Protein AF-A0A838PJP4-F1 (afdb_monomer_lite)

Secondary structure (DSSP, 8-state):
-GGGG-HHHHHHHHHHTT--S-----TT-HHHHHTT--SSSEEEEE-TTS-EEEEEESS--HHHHHHHHHHHHHTT-TT--PPPPPPPSSGGGSTT---PPPPPPEETTTTGGGEEEES-EEE-SSSEEESSTT-EEEE---SS-EEEEEEETTEEEEEEEESSEEE-SSTT-EEEEEEEPPPPPP--------

pLDDT: mean 93.16, std 11.24, range [36.84, 98.75]

Foldseek 3Di:
DVVLQDPVLVVVVCVVVVPPDDDDRDSVCPVVVVVVPDAPPKDWDAAPVRDTQDIDHDDAPQQVVVVSVVVSVCVVPVPDDDDDDDDDPALCNDPPDDFDDKDAWFWPPVRLVQWDWDADWPGDPTWTWAQFFFIKIAHDIDAQWKWWQKDFPVDRGDTDTDPRMDGHRGTGIITGIMDHHHHRGPPPDDPPDD

Structure (mmCIF, N/CA/C/O backbone):
data_AF-A0A838PJP4-F1
#
_entry.id   AF-A0A838PJP4-F1
#
loop_
_atom_site.group_PDB
_atom_site.id
_atom_site.type_symbol
_atom_site.label_atom_id
_atom_site.label_alt_id
_atom_site.label_comp_id
_atom_site.label_asym_id
_atom_site.label_entity_id
_atom_site.label_seq_id
_atom_site.pdbx_PDB_ins_code
_atom_site.Cartn_x
_atom_site.Cartn_y
_atom_site.Cartn_z
_atom_site.occupancy
_atom_site.B_iso_or_equiv
_atom_site.auth_seq_id
_atom_site.auth_comp_id
_atom_site.auth_asym_id
_atom_site.auth_atom_id
_atom_site.pdbx_PDB_model_num
ATOM 1 N N . TYR A 1 1 ? -2.396 -0.437 -9.397 1.00 91.88 1 TYR A N 1
ATOM 2 C CA . TYR A 1 1 ? -1.880 -1.200 -10.541 1.00 91.88 1 TYR A CA 1
ATOM 3 C C . TYR A 1 1 ? -3.015 -1.902 -11.273 1.00 91.88 1 TYR A C 1
ATOM 5 O O . TYR A 1 1 ? -4.012 -2.244 -10.638 1.00 91.88 1 TYR A O 1
ATOM 13 N N . SER A 1 2 ? -2.877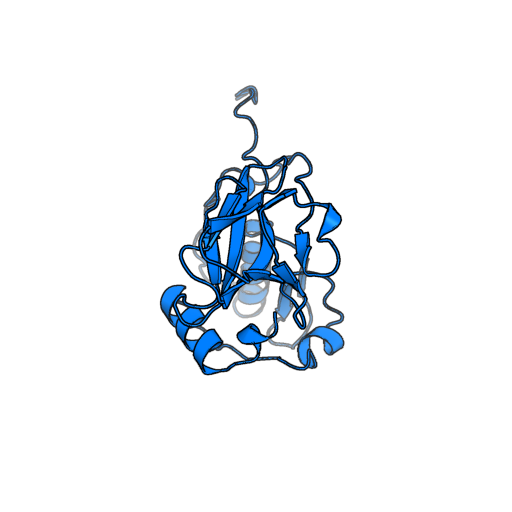 -2.102 -12.580 1.00 92.50 2 SER A N 1
ATOM 14 C CA . SER A 1 2 ? -3.837 -2.689 -13.516 1.00 92.50 2 SER A CA 1
ATOM 15 C C . SER A 1 2 ? -4.181 -4.130 -13.137 1.00 92.50 2 SER A C 1
ATOM 17 O O . SER A 1 2 ? -5.362 -4.453 -13.014 1.00 92.50 2 SER A O 1
ATOM 19 N N . PHE A 1 3 ? -3.177 -4.945 -12.795 1.00 93.94 3 PHE A N 1
ATOM 20 C CA . PHE A 1 3 ? -3.368 -6.321 -12.311 1.00 93.94 3 PHE A CA 1
ATOM 21 C C . PHE A 1 3 ? -4.219 -6.403 -11.031 1.00 93.94 3 PHE A C 1
ATOM 23 O O . PHE A 1 3 ? -4.911 -7.388 -10.798 1.00 93.94 3 PHE A O 1
ATOM 30 N N . GLY A 1 4 ? -4.227 -5.350 -10.203 1.00 93.31 4 GLY A N 1
ATOM 31 C CA . GLY A 1 4 ? -5.026 -5.294 -8.973 1.00 93.31 4 GLY A CA 1
ATOM 32 C C . GLY A 1 4 ? -6.532 -5.176 -9.223 1.00 93.31 4 GLY A C 1
ATOM 33 O O . GLY A 1 4 ? -7.319 -5.274 -8.286 1.00 93.31 4 GLY A O 1
ATOM 34 N N . ARG A 1 5 ? -6.949 -4.961 -10.478 1.00 95.06 5 ARG A N 1
ATOM 35 C CA . ARG A 1 5 ? -8.359 -4.957 -10.890 1.00 95.06 5 ARG A CA 1
ATOM 36 C C . ARG A 1 5 ? -8.902 -6.370 -11.114 1.00 95.06 5 ARG A C 1
ATOM 38 O O . ARG A 1 5 ? -10.116 -6.529 -11.229 1.00 95.06 5 ARG A O 1
ATOM 45 N N . GLU A 1 6 ? -8.032 -7.373 -11.215 1.00 94.94 6 GLU A N 1
ATOM 46 C CA . GLU A 1 6 ? -8.411 -8.750 -11.520 1.00 94.94 6 GLU A CA 1
ATOM 47 C C . GLU A 1 6 ? -8.903 -9.480 -10.258 1.00 94.94 6 GLU A C 1
ATOM 49 O O . GLU A 1 6 ? -8.149 -9.609 -9.288 1.00 94.94 6 GLU A O 1
ATOM 54 N N . PRO A 1 7 ? -10.143 -10.011 -10.247 1.00 95.88 7 PRO A N 1
ATOM 55 C CA . PRO A 1 7 ? -10.691 -10.679 -9.066 1.00 95.88 7 PRO A CA 1
ATOM 56 C C . PRO A 1 7 ? -9.865 -11.870 -8.580 1.00 95.88 7 PRO A C 1
ATOM 58 O O . PRO A 1 7 ? -9.758 -12.090 -7.378 1.00 95.88 7 PRO A O 1
ATOM 61 N N . GLU A 1 8 ? -9.270 -12.629 -9.499 1.00 95.12 8 GLU A N 1
ATOM 62 C CA . GLU A 1 8 ? -8.471 -13.807 -9.153 1.00 95.12 8 GLU A CA 1
ATOM 63 C C . GLU A 1 8 ? -7.144 -13.427 -8.485 1.00 95.12 8 GLU A C 1
ATOM 65 O O . GLU A 1 8 ? -6.750 -14.072 -7.515 1.00 95.12 8 GLU A O 1
ATOM 70 N N . VAL A 1 9 ? -6.491 -12.354 -8.950 1.00 94.25 9 VAL A N 1
ATOM 71 C CA . VAL A 1 9 ? -5.273 -11.811 -8.323 1.00 94.25 9 VAL A CA 1
ATOM 72 C C . VAL A 1 9 ? -5.587 -11.329 -6.906 1.00 94.25 9 VAL A C 1
ATOM 74 O O . VAL A 1 9 ? -4.882 -11.675 -5.958 1.00 94.25 9 VAL A O 1
ATOM 77 N N . ALA A 1 10 ? -6.691 -10.592 -6.736 1.00 94.81 10 ALA A N 1
ATOM 78 C CA . ALA A 1 10 ? -7.129 -10.119 -5.425 1.00 94.81 10 ALA A CA 1
ATOM 79 C C . ALA A 1 10 ? -7.471 -11.276 -4.469 1.00 94.81 10 ALA A C 1
ATOM 81 O O . ALA A 1 10 ? -7.085 -11.240 -3.301 1.00 94.81 10 ALA A O 1
ATOM 82 N N . ALA A 1 11 ? -8.145 -12.321 -4.959 1.00 95.62 11 ALA A N 1
ATOM 83 C CA . ALA A 1 11 ? -8.494 -13.494 -4.162 1.00 95.62 11 ALA A CA 1
ATOM 84 C C . ALA A 1 11 ? -7.253 -14.267 -3.686 1.00 95.62 11 ALA A C 1
ATOM 86 O O . ALA A 1 11 ? -7.153 -14.581 -2.502 1.00 95.62 11 ALA A O 1
ATOM 87 N N . ARG A 1 12 ? -6.275 -14.511 -4.572 1.00 95.00 12 ARG A N 1
ATOM 88 C CA . ARG A 1 12 ? -5.006 -15.164 -4.199 1.00 95.00 12 ARG A CA 1
ATOM 89 C C . ARG A 1 12 ? -4.211 -14.343 -3.186 1.00 95.00 12 ARG A C 1
ATOM 91 O O . ARG A 1 12 ? -3.607 -14.906 -2.276 1.00 95.00 12 ARG A O 1
ATOM 98 N N . ALA A 1 13 ? -4.205 -13.017 -3.327 1.00 93.38 13 ALA A N 1
ATOM 99 C CA . ALA A 1 13 ? -3.556 -12.135 -2.363 1.00 93.38 13 ALA A CA 1
ATOM 100 C C . ALA A 1 13 ? -4.242 -12.186 -0.989 1.00 93.38 13 ALA A C 1
ATOM 102 O O . ALA A 1 13 ? -3.545 -12.277 0.017 1.00 93.38 13 ALA A O 1
ATOM 103 N N . ALA A 1 14 ? -5.579 -12.175 -0.944 1.00 95.69 14 ALA A N 1
ATOM 104 C CA . ALA A 1 14 ? -6.334 -12.299 0.303 1.00 95.69 14 ALA A CA 1
ATOM 105 C C . ALA A 1 14 ? -6.065 -13.638 1.010 1.00 95.69 14 ALA A C 1
ATOM 107 O O . ALA A 1 14 ? -5.829 -13.644 2.214 1.00 95.69 14 ALA A O 1
ATOM 108 N N . GLU A 1 15 ? -6.018 -14.744 0.261 1.00 95.56 15 GLU A N 1
ATOM 109 C CA . GLU A 1 15 ? -5.666 -16.067 0.795 1.00 95.56 15 GLU A CA 1
ATOM 110 C C . GLU A 1 15 ? -4.235 -16.093 1.349 1.00 95.56 15 GLU A C 1
ATOM 112 O O . GLU A 1 15 ? -4.014 -16.510 2.482 1.00 95.56 15 GLU A O 1
ATOM 117 N N . ARG A 1 16 ? -3.256 -15.584 0.590 1.00 94.50 16 ARG A N 1
ATOM 118 C CA . ARG A 1 16 ? -1.846 -15.529 1.013 1.00 94.50 16 ARG A CA 1
ATOM 119 C C . ARG A 1 16 ? -1.618 -14.660 2.255 1.00 94.50 16 ARG A C 1
ATOM 121 O O . ARG A 1 16 ? -0.669 -14.910 2.990 1.00 94.50 16 ARG A O 1
ATOM 128 N N . LEU A 1 17 ? -2.431 -13.622 2.441 1.00 94.25 17 LEU A N 1
ATOM 129 C CA . LEU A 1 17 ? -2.374 -12.710 3.587 1.00 94.25 17 LEU A CA 1
ATOM 130 C C . LEU A 1 17 ? -3.270 -13.155 4.754 1.00 94.25 17 LEU A C 1
ATOM 132 O O . LEU A 1 17 ? -3.372 -12.416 5.729 1.00 94.25 17 LEU A O 1
ATOM 136 N N . GLU A 1 18 ? -3.918 -14.321 4.651 1.00 97.19 18 GLU A N 1
ATOM 137 C CA . GLU A 1 18 ? -4.808 -14.875 5.683 1.00 97.19 18 GLU A CA 1
ATOM 138 C C . GLU A 1 18 ? -5.947 -13.906 6.066 1.00 97.19 18 GLU A C 1
ATOM 140 O O . GLU A 1 18 ? -6.316 -13.733 7.229 1.00 97.19 18 GLU A O 1
ATOM 145 N N . ILE A 1 19 ? -6.514 -13.228 5.061 1.00 97.31 19 ILE A N 1
ATOM 146 C CA . ILE A 1 19 ? -7.635 -12.304 5.247 1.00 97.31 19 ILE A CA 1
ATOM 147 C C . ILE A 1 19 ? -8.950 -13.089 5.265 1.00 97.31 19 ILE A C 1
ATOM 149 O O . ILE A 1 19 ? -9.537 -13.383 4.224 1.00 97.31 19 ILE A O 1
ATOM 153 N N . ASP A 1 20 ? -9.438 -13.373 6.473 1.00 96.81 20 ASP A N 1
ATOM 154 C CA . ASP A 1 20 ? -10.674 -14.140 6.693 1.00 96.81 20 ASP A CA 1
ATOM 155 C C . ASP A 1 20 ? -11.953 -13.279 6.756 1.00 96.81 20 ASP A C 1
ATOM 157 O O . ASP A 1 20 ? -13.073 -13.798 6.812 1.00 96.81 20 ASP A O 1
ATOM 161 N N . TYR A 1 21 ? -11.820 -11.951 6.763 1.00 97.00 21 TYR A N 1
ATOM 162 C CA . TYR A 1 21 ? -12.954 -11.022 6.758 1.00 97.00 21 TYR A CA 1
ATOM 163 C C . TYR A 1 21 ? -13.402 -10.657 5.329 1.00 97.00 21 TYR A C 1
ATOM 165 O O . TYR A 1 21 ? -12.628 -10.782 4.380 1.00 97.00 21 TYR A O 1
ATOM 173 N N . PRO A 1 22 ? -14.656 -10.191 5.133 1.00 97.56 22 PRO A N 1
ATOM 174 C CA . PRO A 1 22 ? -15.172 -9.871 3.803 1.00 97.56 22 PRO A CA 1
ATOM 175 C C . PRO A 1 22 ? -14.333 -8.826 3.056 1.00 97.56 22 PRO A C 1
ATOM 177 O O . PRO A 1 22 ? -14.056 -7.748 3.582 1.00 97.56 22 PRO A O 1
ATOM 180 N N . VAL A 1 23 ? -14.020 -9.117 1.791 1.00 97.19 23 VAL A N 1
ATOM 181 C CA . VAL A 1 23 ? -13.288 -8.223 0.884 1.00 97.19 23 VAL A CA 1
ATOM 182 C C . VAL A 1 23 ? -14.205 -7.768 -0.248 1.00 97.19 23 VAL A C 1
ATOM 184 O O . VAL A 1 23 ? -14.863 -8.577 -0.901 1.00 97.19 23 VAL A O 1
ATOM 187 N N . VAL A 1 24 ? -14.230 -6.459 -0.503 1.00 96.62 24 VAL A N 1
ATOM 188 C CA . VAL A 1 24 ? -14.895 -5.859 -1.666 1.00 96.62 24 VAL A CA 1
ATOM 189 C C . VAL A 1 24 ? -13.826 -5.346 -2.623 1.00 96.62 24 VAL A C 1
ATOM 191 O O . VAL A 1 24 ? -12.986 -4.538 -2.237 1.00 96.62 24 VAL A O 1
ATOM 194 N N . LEU A 1 25 ? -13.876 -5.792 -3.878 1.00 97.12 25 LEU A N 1
ATOM 195 C CA . LEU A 1 25 ? -13.018 -5.276 -4.941 1.00 97.12 25 LEU A CA 1
ATOM 196 C C . LEU A 1 25 ? -13.632 -3.992 -5.519 1.00 97.12 25 LEU A C 1
ATOM 198 O O . LEU A 1 25 ? -14.737 -4.029 -6.059 1.00 97.12 25 LEU A O 1
ATOM 202 N N . ASP A 1 26 ? -12.913 -2.870 -5.425 1.00 97.38 26 ASP A N 1
ATOM 203 C CA . ASP A 1 26 ? -13.348 -1.545 -5.905 1.00 97.38 26 ASP A CA 1
ATOM 204 C C . ASP A 1 26 ? -12.466 -1.044 -7.072 1.00 97.38 26 ASP A C 1
ATOM 206 O O . ASP A 1 26 ? -11.764 -0.039 -6.938 1.00 97.38 26 ASP A O 1
ATOM 210 N N . PRO A 1 27 ? -12.455 -1.729 -8.236 1.00 95.94 27 PRO A N 1
ATOM 211 C CA . PRO A 1 27 ? -11.506 -1.442 -9.318 1.00 95.94 27 PRO A CA 1
ATOM 212 C C . PRO A 1 27 ? -11.770 -0.090 -10.001 1.00 95.94 27 PRO A C 1
ATOM 214 O O . PRO A 1 27 ? -10.896 0.451 -10.677 1.00 95.94 27 PRO A O 1
ATOM 217 N N . ASP A 1 28 ? -12.974 0.459 -9.826 1.00 95.81 28 ASP A N 1
ATOM 218 C CA . ASP A 1 28 ? -13.388 1.752 -10.368 1.00 95.81 28 ASP A CA 1
ATOM 219 C C . ASP A 1 28 ? -13.328 2.875 -9.327 1.00 95.81 28 ASP A C 1
ATOM 221 O O . ASP A 1 28 ? -13.760 3.995 -9.623 1.00 95.81 28 ASP A O 1
ATOM 225 N N . PHE A 1 29 ? -12.784 2.613 -8.132 1.00 95.94 29 PHE A N 1
ATOM 226 C CA . PHE A 1 29 ? -12.638 3.571 -7.030 1.00 95.94 29 PHE A CA 1
ATOM 227 C C . PHE A 1 29 ? -13.968 4.239 -6.623 1.00 95.94 29 PHE A C 1
ATOM 229 O O . PHE A 1 29 ? -14.002 5.424 -6.274 1.00 95.94 29 PHE A O 1
ATOM 236 N N . ALA A 1 30 ? -15.094 3.534 -6.738 1.00 97.88 30 ALA A N 1
ATOM 237 C CA . ALA A 1 30 ? -16.412 4.064 -6.411 1.00 97.88 30 ALA A CA 1
ATOM 238 C C . ALA A 1 30 ? -16.551 4.309 -4.903 1.00 97.88 30 ALA A C 1
ATOM 240 O O . ALA A 1 30 ? -16.906 5.420 -4.496 1.00 97.88 30 ALA A O 1
ATOM 241 N N . VAL A 1 31 ? -16.207 3.309 -4.088 1.00 96.38 31 VAL A N 1
ATOM 242 C CA . VAL A 1 31 ? -16.228 3.410 -2.621 1.00 96.38 31 VAL A CA 1
ATOM 243 C C . VAL A 1 31 ? -15.119 4.349 -2.156 1.00 96.38 31 VAL A C 1
ATOM 245 O O . VAL A 1 31 ? -15.377 5.258 -1.366 1.00 96.38 31 VAL A O 1
ATOM 248 N N . TRP A 1 32 ? -13.916 4.212 -2.722 1.00 96.81 32 TRP A N 1
ATOM 249 C CA . TRP A 1 32 ? -12.782 5.096 -2.440 1.00 96.81 32 TRP A CA 1
ATOM 250 C C . TRP A 1 32 ? -13.150 6.581 -2.565 1.00 96.81 32 TRP A C 1
ATOM 252 O O . TRP A 1 32 ? -12.927 7.373 -1.645 1.00 96.81 32 TRP A O 1
ATOM 262 N N . ARG A 1 33 ? -13.752 6.972 -3.701 1.00 97.00 33 ARG A N 1
ATOM 263 C CA . ARG A 1 33 ? -14.172 8.360 -3.945 1.00 97.00 33 ARG A CA 1
ATOM 264 C C . ARG A 1 33 ? -15.334 8.780 -3.056 1.00 97.00 33 ARG A C 1
ATOM 266 O O . ARG A 1 33 ? -15.344 9.921 -2.604 1.00 97.00 33 ARG A O 1
ATOM 273 N N . GLN A 1 34 ? -16.294 7.890 -2.798 1.00 95.50 34 GLN A N 1
ATOM 274 C CA . GLN A 1 34 ? -17.430 8.185 -1.923 1.00 95.50 34 GLN A CA 1
ATOM 275 C C . GLN A 1 34 ? -16.973 8.566 -0.508 1.00 95.50 34 GLN A C 1
ATOM 277 O O . GLN A 1 34 ? -17.546 9.469 0.098 1.00 95.50 34 GLN A O 1
ATOM 282 N N . TYR A 1 35 ? -15.923 7.917 -0.009 1.00 93.56 35 TYR A N 1
ATOM 283 C CA . TYR A 1 35 ? -15.352 8.176 1.313 1.00 93.56 35 TYR A CA 1
ATOM 284 C C . TYR A 1 35 ? -14.298 9.289 1.307 1.00 93.56 35 TYR A C 1
ATOM 286 O O . TYR A 1 35 ? -13.772 9.651 2.360 1.00 93.56 35 TYR A O 1
ATOM 294 N N . GLY A 1 36 ? -13.985 9.842 0.130 1.00 94.56 36 GLY A N 1
ATOM 295 C CA . GLY A 1 36 ? -12.942 10.847 -0.034 1.00 94.56 36 GLY A CA 1
ATOM 296 C C . GLY A 1 36 ? -11.578 10.360 0.451 1.00 94.56 36 GLY A C 1
ATOM 297 O O . GLY A 1 36 ? -10.830 11.168 1.003 1.00 94.56 36 GLY A O 1
ATOM 298 N N . ASN A 1 37 ? -11.280 9.062 0.293 1.00 95.75 37 ASN A N 1
ATOM 299 C CA . ASN A 1 37 ? -10.034 8.485 0.785 1.00 95.75 37 ASN A CA 1
ATOM 300 C C . ASN A 1 37 ? -8.825 9.144 0.105 1.00 95.75 37 ASN A C 1
ATOM 302 O O . ASN A 1 37 ? -8.835 9.414 -1.100 1.00 95.75 37 ASN A O 1
ATOM 306 N N . LYS A 1 38 ? -7.800 9.448 0.903 1.00 91.38 38 LYS A N 1
ATOM 307 C CA . LYS A 1 38 ? -6.643 10.255 0.494 1.00 91.38 38 LYS A CA 1
ATOM 308 C C . LYS A 1 38 ? -5.347 9.466 0.392 1.00 91.38 38 LYS A C 1
ATOM 310 O O . LYS A 1 38 ? -4.381 9.999 -0.140 1.00 91.38 38 LYS A O 1
ATOM 315 N N . GLY A 1 39 ? -5.317 8.234 0.888 1.00 88.56 39 GLY A N 1
ATOM 316 C CA . GLY A 1 39 ? -4.099 7.439 0.917 1.00 88.56 39 GLY A CA 1
ATOM 317 C C . GLY A 1 39 ? -4.363 5.978 1.242 1.00 88.56 39 GLY A C 1
ATOM 318 O O . GLY A 1 39 ? -5.454 5.603 1.678 1.00 88.56 39 GLY A O 1
ATOM 319 N N . TRP A 1 40 ? -3.352 5.159 0.982 1.00 92.81 40 TRP A N 1
ATOM 320 C CA . TRP A 1 40 ? -3.320 3.758 1.369 1.00 92.81 40 TRP A CA 1
ATOM 321 C C . TRP A 1 40 ? -2.278 3.563 2.486 1.00 92.81 40 TRP A C 1
ATOM 323 O O . TRP A 1 40 ? -1.201 4.145 2.378 1.00 92.81 40 TRP A O 1
ATOM 333 N N . PRO A 1 41 ? -2.562 2.750 3.519 1.00 95.00 41 PRO A N 1
ATOM 334 C CA . PRO A 1 41 ? -3.892 2.258 3.871 1.00 95.00 41 PRO A CA 1
ATOM 335 C C . PRO A 1 41 ? -4.785 3.393 4.411 1.00 95.00 41 PRO A C 1
ATOM 337 O O . PRO A 1 41 ? -4.315 4.465 4.789 1.00 95.00 41 PRO A O 1
ATOM 340 N N . GLY A 1 42 ? -6.098 3.161 4.426 1.00 95.88 42 GLY A N 1
ATOM 341 C CA . GLY A 1 42 ? -7.078 4.057 5.040 1.00 95.88 42 GLY A CA 1
ATOM 342 C C . GLY A 1 42 ? -8.047 3.253 5.898 1.00 95.88 42 GLY A C 1
ATOM 343 O O . GLY A 1 42 ? -8.611 2.267 5.425 1.00 95.88 42 GLY A O 1
ATOM 344 N N . ARG A 1 43 ? -8.239 3.655 7.158 1.00 96.31 43 ARG A N 1
ATOM 345 C CA . ARG A 1 43 ? -9.128 2.976 8.112 1.00 96.31 43 ARG A CA 1
ATOM 346 C C . ARG A 1 43 ? -10.250 3.902 8.549 1.00 96.31 43 ARG A C 1
ATOM 348 O O . ARG A 1 43 ? -10.019 5.063 8.871 1.00 96.31 43 ARG A O 1
ATOM 355 N N . TYR A 1 44 ? -11.461 3.356 8.579 1.00 97.19 44 TYR A N 1
ATOM 356 C CA . TYR A 1 44 ? -12.681 4.058 8.958 1.00 97.19 44 TYR A CA 1
ATOM 357 C C . TYR A 1 44 ? -13.496 3.161 9.884 1.00 97.19 44 TYR A C 1
ATOM 359 O O . TYR A 1 44 ? -13.862 2.052 9.497 1.00 97.19 44 TYR A O 1
ATOM 367 N N . LEU A 1 45 ? -13.807 3.644 11.085 1.00 97.88 45 LEU A N 1
ATOM 368 C CA . LEU A 1 45 ? -14.654 2.932 12.039 1.00 97.88 45 LEU A CA 1
ATOM 369 C C . LEU A 1 45 ? -16.036 3.574 12.086 1.00 97.88 45 LEU A C 1
ATOM 371 O O . LEU A 1 45 ? -16.159 4.767 12.377 1.00 97.88 45 LEU A O 1
ATOM 375 N N . PHE A 1 46 ? -17.070 2.770 11.853 1.00 97.00 46 PHE A N 1
ATOM 376 C CA . PHE A 1 46 ? -18.463 3.169 12.021 1.00 97.00 46 PHE A CA 1
ATOM 377 C C . PHE A 1 46 ? -19.077 2.433 13.207 1.00 97.00 46 PHE A C 1
ATOM 379 O O . PHE A 1 46 ? -18.892 1.226 13.342 1.00 97.00 46 PHE A O 1
ATOM 386 N N . ASP A 1 47 ? -19.827 3.147 14.045 1.00 96.31 47 ASP A N 1
ATOM 387 C CA . ASP A 1 47 ? -20.594 2.519 15.124 1.00 96.31 47 ASP A CA 1
ATOM 388 C C . ASP A 1 47 ? -21.846 1.789 14.600 1.00 96.31 47 ASP A C 1
ATOM 390 O O . ASP A 1 47 ? -22.192 1.841 13.415 1.00 96.31 47 ASP A O 1
ATOM 394 N N . ARG A 1 48 ? -22.585 1.130 15.504 1.00 96.06 48 ARG A N 1
ATOM 395 C CA . ARG A 1 48 ? -23.847 0.432 15.188 1.00 96.06 48 ARG A CA 1
ATOM 396 C C . ARG A 1 48 ? -24.901 1.338 14.538 1.00 96.06 48 ARG A C 1
ATOM 398 O O . ARG A 1 48 ? -25.769 0.845 13.820 1.00 96.06 48 ARG A O 1
ATOM 405 N N . GLY A 1 49 ? -24.860 2.641 14.811 1.00 95.62 49 GLY A N 1
ATOM 406 C CA . GLY A 1 49 ? -25.748 3.638 14.218 1.00 95.62 49 GLY A CA 1
ATOM 407 C C . GLY A 1 49 ? -25.292 4.132 12.844 1.00 95.62 49 GLY A C 1
ATOM 408 O O . GLY A 1 49 ? -25.980 4.964 12.253 1.00 95.62 49 GLY A O 1
ATOM 409 N N . GLY A 1 50 ? -24.152 3.652 12.339 1.00 95.25 50 GLY A N 1
ATOM 410 C CA . GLY A 1 50 ? -23.551 4.096 11.086 1.00 95.25 50 GLY A CA 1
ATOM 411 C C . GLY A 1 50 ? -22.859 5.456 11.191 1.00 95.25 50 GLY A C 1
ATOM 412 O O . GLY A 1 50 ? -22.640 6.101 10.165 1.00 95.25 50 GLY A O 1
ATOM 413 N N . ARG A 1 51 ? -22.532 5.935 12.400 1.00 95.56 51 ARG A N 1
ATOM 414 C CA . ARG A 1 51 ? -21.770 7.179 12.571 1.00 95.56 51 ARG A CA 1
ATOM 415 C C . ARG A 1 51 ? -20.282 6.890 12.476 1.00 95.56 51 ARG A C 1
ATOM 417 O O . ARG A 1 51 ? -19.806 5.931 13.070 1.00 95.56 51 ARG A O 1
ATOM 424 N N . LEU A 1 52 ? -19.550 7.750 11.773 1.00 96.44 52 LEU A N 1
ATOM 425 C CA . LEU A 1 52 ? -18.090 7.696 11.739 1.00 96.44 52 LEU A CA 1
ATOM 426 C C . LEU A 1 52 ? -17.532 8.075 13.119 1.00 96.44 52 LEU A C 1
ATOM 428 O O . LEU A 1 52 ? -17.845 9.149 13.633 1.00 96.44 52 LEU A O 1
ATOM 432 N N . ARG A 1 53 ? -16.716 7.194 13.698 1.00 96.69 53 ARG A N 1
ATOM 433 C CA . ARG A 1 53 ? -16.118 7.341 15.035 1.00 96.69 53 ARG A CA 1
ATOM 434 C C . ARG A 1 53 ? -14.622 7.574 15.003 1.00 96.69 53 ARG A C 1
ATOM 436 O O . ARG A 1 53 ? -14.111 8.317 15.828 1.00 96.69 53 ARG A O 1
ATOM 443 N N . TYR A 1 54 ? -13.948 6.976 14.031 1.00 97.38 54 TYR A N 1
ATOM 444 C CA . TYR A 1 54 ? -12.507 7.078 13.873 1.00 97.38 54 TYR A CA 1
ATOM 445 C C . TYR A 1 54 ? -12.147 7.027 12.390 1.00 97.38 54 TYR A C 1
ATOM 447 O O . TYR A 1 54 ? -12.796 6.332 11.601 1.00 97.38 54 TYR A O 1
ATOM 455 N N . ILE A 1 55 ? -11.126 7.794 12.021 1.00 95.94 55 ILE A N 1
ATOM 456 C CA . ILE A 1 55 ? -10.542 7.813 10.687 1.00 95.94 55 ILE A CA 1
ATOM 457 C C . ILE A 1 55 ? -9.032 7.967 10.807 1.00 95.94 55 ILE A C 1
ATOM 459 O O . ILE A 1 55 ? -8.557 8.836 11.534 1.00 95.94 55 ILE A O 1
ATOM 463 N N . HIS A 1 56 ? -8.296 7.165 10.047 1.00 94.88 56 HIS A N 1
ATOM 464 C CA . HIS A 1 56 ? -6.847 7.258 9.961 1.00 94.88 56 HIS A CA 1
ATOM 465 C C . HIS A 1 56 ? -6.369 6.995 8.538 1.00 94.88 56 HIS A C 1
ATOM 467 O O . HIS A 1 56 ? -6.864 6.090 7.861 1.00 94.88 56 HIS A O 1
ATOM 473 N N . TYR A 1 57 ? -5.403 7.799 8.098 1.00 93.75 57 TYR A N 1
ATOM 474 C CA . TYR A 1 57 ? -4.737 7.657 6.810 1.00 93.75 57 TYR A CA 1
ATOM 475 C C . TYR A 1 57 ? -3.274 7.316 7.040 1.00 93.75 57 TYR A C 1
ATOM 477 O O . TYR A 1 57 ? -2.596 8.029 7.776 1.00 93.75 57 TYR A O 1
ATOM 485 N N . GLY A 1 58 ? -2.791 6.307 6.327 1.00 91.56 58 GLY A N 1
ATOM 486 C CA . GLY A 1 58 ? -1.436 5.809 6.471 1.00 91.56 58 GLY A CA 1
ATOM 487 C C . GLY A 1 58 ? -1.351 4.608 7.403 1.00 91.56 58 GLY A C 1
ATOM 488 O O . GLY A 1 58 ? -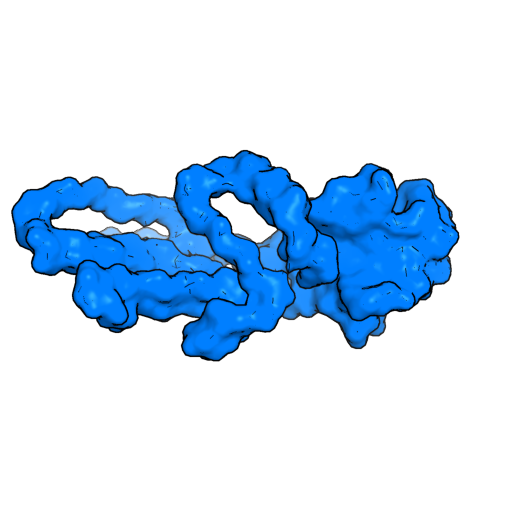2.339 4.107 7.944 1.00 91.56 58 GLY A O 1
ATOM 489 N N . GLU A 1 59 ? -0.137 4.100 7.499 1.00 91.81 59 GLU A N 1
ATOM 490 C CA . GLU A 1 59 ? 0.224 2.970 8.335 1.00 91.81 59 GLU A CA 1
ATOM 491 C C . GLU A 1 59 ? 0.574 3.423 9.765 1.00 91.81 59 GLU A C 1
ATOM 493 O O . GLU A 1 59 ? 1.052 4.539 9.953 1.00 91.81 59 GLU A O 1
ATOM 498 N N . GLY A 1 60 ? 0.346 2.563 10.767 1.00 91.31 60 GLY A N 1
ATOM 499 C CA . GLY A 1 60 ? 0.543 2.875 12.193 1.00 91.31 60 GLY A CA 1
ATOM 500 C C . GLY A 1 60 ? -0.778 3.063 12.943 1.00 91.31 60 GLY A C 1
ATOM 501 O O . GLY A 1 60 ? -1.806 2.604 12.461 1.00 91.31 60 GLY A O 1
ATOM 502 N N . ASP A 1 61 ? -0.763 3.718 14.109 1.00 91.81 61 ASP A N 1
ATOM 503 C CA . ASP A 1 61 ? -1.952 4.116 14.901 1.00 91.81 61 ASP A CA 1
ATOM 504 C C . ASP A 1 61 ? -2.935 2.979 15.255 1.00 91.81 61 ASP A C 1
ATOM 506 O O . ASP A 1 61 ? -4.151 3.160 15.345 1.00 91.81 61 ASP A O 1
ATOM 510 N N . TYR A 1 62 ? -2.409 1.764 15.419 1.00 94.88 62 TYR A N 1
ATOM 511 C CA . TYR A 1 62 ? -3.217 0.572 15.684 1.00 94.88 62 TYR A CA 1
ATOM 512 C C . TYR A 1 62 ? -3.865 0.601 17.068 1.00 94.88 62 TYR A C 1
ATOM 514 O O . TYR A 1 62 ? -5.022 0.211 17.207 1.00 94.88 62 TYR A O 1
ATOM 522 N N . LEU A 1 63 ? -3.145 1.111 18.071 1.00 94.38 63 LEU A N 1
ATOM 523 C CA . LEU A 1 63 ? -3.628 1.185 19.448 1.00 94.38 63 LEU A CA 1
ATOM 524 C C . LEU A 1 63 ? -4.853 2.097 19.577 1.00 94.38 63 LEU A C 1
ATOM 526 O O . LEU A 1 63 ? -5.836 1.719 20.211 1.00 94.38 63 LEU A O 1
ATOM 530 N N . ASP A 1 64 ? -4.832 3.273 18.949 1.00 94.50 64 ASP A N 1
ATOM 531 C CA . ASP A 1 64 ? -5.975 4.188 18.983 1.00 94.50 64 ASP A CA 1
ATOM 532 C C . ASP A 1 64 ? -7.144 3.670 18.139 1.00 94.50 64 ASP A C 1
ATOM 534 O O . ASP A 1 64 ? -8.303 3.840 18.527 1.00 94.50 64 ASP A O 1
ATOM 538 N N . ALA A 1 65 ? -6.870 2.951 17.044 1.00 96.00 65 ALA A N 1
ATOM 539 C CA . ALA A 1 65 ? -7.910 2.229 16.317 1.00 96.00 65 ALA A CA 1
ATOM 540 C C . ALA A 1 65 ? -8.586 1.159 17.201 1.00 96.00 65 ALA A C 1
ATOM 542 O O . ALA A 1 65 ? -9.815 1.070 17.222 1.00 96.00 65 ALA A O 1
ATOM 543 N N . GLU A 1 66 ? -7.813 0.375 17.958 1.00 96.88 66 GLU A N 1
ATOM 544 C CA . GLU A 1 66 ? -8.333 -0.649 18.871 1.00 96.88 66 GLU A CA 1
ATOM 545 C C . GLU A 1 66 ? -9.101 -0.040 20.052 1.00 96.88 66 GLU A C 1
ATOM 547 O O . GLU A 1 66 ? -10.200 -0.499 20.372 1.00 96.88 66 GLU A O 1
ATOM 552 N N . ARG A 1 67 ? -8.598 1.053 20.640 1.00 95.81 67 ARG A N 1
ATOM 553 C CA . ARG A 1 67 ? -9.316 1.831 21.664 1.00 95.81 67 ARG A CA 1
ATOM 554 C C . ARG A 1 67 ? -10.661 2.334 21.135 1.00 95.81 67 ARG A C 1
ATOM 556 O O . ARG A 1 67 ? -11.676 2.140 21.797 1.00 95.81 67 ARG A O 1
ATOM 563 N N . ALA A 1 68 ? -10.701 2.893 19.923 1.00 97.19 68 ALA A N 1
ATOM 564 C CA . ALA A 1 68 ? -11.941 3.368 19.308 1.00 97.19 68 ALA A CA 1
ATOM 565 C C . ALA A 1 68 ? -12.946 2.230 19.041 1.00 97.19 68 ALA A C 1
ATOM 567 O O . ALA A 1 68 ? -14.153 2.415 19.216 1.00 97.19 68 ALA A O 1
ATOM 568 N N . ILE A 1 69 ? -12.467 1.041 18.647 1.00 97.25 69 ILE A N 1
ATOM 569 C CA . ILE A 1 69 ? -13.305 -0.165 18.541 1.00 97.25 69 ILE A CA 1
ATOM 570 C C . ILE A 1 69 ? -13.867 -0.528 19.917 1.00 97.25 69 ILE A C 1
ATOM 572 O O . ILE A 1 69 ? -15.069 -0.758 20.042 1.00 97.25 69 ILE A O 1
ATOM 576 N N . GLY A 1 70 ? -13.020 -0.544 20.947 1.00 97.19 70 GLY A N 1
ATOM 577 C CA . GLY A 1 70 ? -13.430 -0.864 22.307 1.00 97.19 70 GLY A CA 1
ATOM 578 C C . GLY A 1 70 ? -14.480 0.099 22.854 1.00 97.19 70 GLY A C 1
ATOM 579 O O . GLY A 1 70 ? -15.481 -0.349 23.407 1.00 97.19 70 GLY A O 1
ATOM 580 N N . GLU A 1 71 ? -14.312 1.403 22.638 1.00 96.19 71 GLU A N 1
ATOM 581 C CA . GLU A 1 71 ? -15.309 2.422 22.987 1.00 96.19 71 GLU A CA 1
ATOM 582 C C . GLU A 1 71 ? -16.643 2.178 22.271 1.00 96.19 71 GLU A C 1
ATOM 584 O O . GLU A 1 71 ? -17.699 2.174 22.902 1.00 96.19 71 GLU A O 1
ATOM 589 N N . ALA A 1 72 ? -16.607 1.910 20.961 1.00 96.94 72 ALA A N 1
ATOM 590 C CA . ALA A 1 72 ? -17.811 1.632 20.183 1.00 96.94 72 ALA A CA 1
ATOM 591 C C . ALA A 1 72 ? -18.532 0.351 20.640 1.00 96.94 72 ALA A C 1
ATOM 593 O O . ALA A 1 72 ? -19.757 0.275 20.537 1.00 96.94 72 ALA A O 1
ATOM 594 N N . LEU A 1 73 ? -17.798 -0.648 21.137 1.00 97.06 73 LEU A N 1
ATOM 595 C CA . LEU A 1 73 ? -18.367 -1.874 21.699 1.00 97.06 73 LEU A CA 1
ATOM 596 C C . LEU A 1 73 ? -18.967 -1.647 23.095 1.00 97.06 73 LEU A C 1
ATOM 598 O O . LEU A 1 73 ? -20.080 -2.109 23.339 1.00 97.06 73 LEU A O 1
ATOM 602 N N . HIS A 1 74 ? -18.304 -0.883 23.969 1.00 96.94 74 HIS A N 1
ATOM 603 C CA . HIS A 1 74 ? -18.827 -0.556 25.305 1.00 96.94 74 HIS A CA 1
ATOM 604 C C . HIS A 1 74 ? -20.108 0.288 25.259 1.00 96.94 74 HIS A C 1
ATOM 606 O O . HIS A 1 74 ? -20.950 0.203 26.146 1.00 96.94 74 HIS A O 1
ATOM 612 N N . GLU A 1 75 ? -20.309 1.082 24.207 1.00 95.25 75 GLU A N 1
ATOM 613 C CA . GLU A 1 75 ? -21.584 1.779 23.993 1.00 95.25 75 GLU A CA 1
ATOM 614 C C . GLU A 1 75 ? -22.761 0.834 23.708 1.00 95.25 75 GLU A C 1
ATOM 616 O O . GLU A 1 75 ? -23.922 1.232 23.846 1.00 95.25 75 GLU A O 1
ATOM 621 N N . LEU A 1 76 ? -22.484 -0.398 23.272 1.00 95.81 76 LEU A N 1
ATOM 622 C CA . LEU A 1 76 ? -23.499 -1.429 23.050 1.00 95.81 76 LEU A CA 1
ATOM 623 C C . LEU A 1 76 ? -23.754 -2.261 24.303 1.00 95.81 76 LEU A C 1
ATOM 625 O O . LEU A 1 76 ? -24.884 -2.708 24.503 1.00 95.81 76 LEU A O 1
ATOM 629 N N . ASP A 1 77 ? -22.710 -2.473 25.097 1.00 97.31 77 ASP A N 1
ATOM 630 C CA . ASP A 1 77 ? -22.719 -3.260 26.322 1.00 97.31 77 ASP A CA 1
ATOM 631 C C . ASP A 1 77 ? -21.634 -2.730 27.271 1.00 97.31 77 ASP A C 1
ATOM 633 O O . ASP A 1 77 ? -20.444 -2.951 27.051 1.00 97.31 77 ASP A O 1
ATOM 637 N N . GLU A 1 78 ? -22.048 -1.994 28.306 1.00 96.19 78 GLU A N 1
ATOM 638 C CA . GLU A 1 78 ? -21.129 -1.326 29.239 1.00 96.19 78 GLU A CA 1
ATOM 639 C C . GLU A 1 78 ? -20.329 -2.304 30.110 1.00 96.19 78 GLU A C 1
ATOM 641 O O . GLU A 1 78 ? -19.258 -1.947 30.598 1.00 96.19 78 GLU A O 1
ATOM 646 N N . ASP A 1 79 ? -20.833 -3.531 30.268 1.00 97.19 79 ASP A N 1
ATOM 647 C CA . ASP A 1 79 ? -20.237 -4.585 31.089 1.00 97.19 79 ASP A CA 1
ATOM 648 C C . ASP A 1 79 ? -19.387 -5.563 30.251 1.00 97.19 79 ASP A C 1
ATOM 650 O O . ASP A 1 79 ? -18.898 -6.572 30.769 1.00 97.19 79 ASP A O 1
ATOM 654 N N . LEU A 1 80 ? -19.213 -5.300 28.949 1.00 97.25 80 LEU A N 1
ATOM 655 C CA . LEU A 1 80 ? -18.447 -6.159 28.051 1.00 97.25 80 LEU A CA 1
ATOM 656 C C . LEU A 1 80 ? -16.964 -6.193 28.442 1.00 97.25 80 LEU A C 1
ATOM 658 O O . LEU A 1 80 ? -16.225 -5.227 28.268 1.00 97.25 80 LEU A O 1
ATOM 662 N N . GLU A 1 81 ? -16.494 -7.356 28.884 1.00 97.00 81 GLU A N 1
ATOM 663 C CA . GLU A 1 81 ? -15.069 -7.587 29.110 1.00 97.00 81 GLU A CA 1
ATOM 664 C C . GLU A 1 81 ? -14.331 -7.730 27.768 1.00 97.00 81 GLU A C 1
ATOM 666 O O . GLU A 1 81 ? -14.454 -8.740 27.069 1.00 97.00 81 GLU A O 1
ATOM 671 N N . LEU A 1 82 ? -13.550 -6.711 27.404 1.00 95.88 82 LEU A N 1
ATOM 672 C CA . LEU A 1 82 ? -12.659 -6.746 26.244 1.00 95.88 82 LEU A CA 1
ATOM 673 C C . LEU A 1 82 ? -11.257 -7.238 26.633 1.00 95.88 82 LEU A C 1
ATOM 675 O O . LEU A 1 82 ? -10.804 -6.989 27.755 1.00 95.88 82 LEU A O 1
ATOM 679 N N . PRO A 1 83 ? -10.540 -7.915 25.719 1.00 95.31 83 PRO A N 1
ATOM 680 C CA . PRO A 1 83 ? -9.131 -8.214 25.932 1.00 95.31 83 PRO A CA 1
ATOM 681 C C . PRO A 1 83 ? -8.317 -6.921 26.084 1.00 95.31 83 PRO A C 1
ATOM 683 O O . PRO A 1 83 ? -8.724 -5.847 25.639 1.00 95.31 83 PRO A O 1
ATOM 686 N N . HIS A 1 84 ? -7.142 -7.034 26.705 1.00 92.94 84 HIS A N 1
ATOM 687 C CA . HIS A 1 84 ? -6.172 -5.944 26.672 1.00 92.94 84 HIS A CA 1
ATOM 688 C C . HIS A 1 84 ? -5.773 -5.642 25.222 1.00 92.94 84 HIS A C 1
ATOM 690 O O . HIS A 1 84 ? -5.647 -6.596 24.447 1.00 92.94 84 HIS A O 1
ATOM 696 N N . PRO A 1 85 ? -5.548 -4.358 24.881 1.00 93.50 85 PRO A N 1
ATOM 697 C CA . PRO A 1 85 ? -5.077 -3.992 23.558 1.00 93.50 85 PRO A CA 1
ATOM 698 C C . PRO A 1 85 ? -3.806 -4.737 23.170 1.00 93.50 85 PRO A C 1
ATOM 700 O O . PRO A 1 85 ? -2.988 -5.088 24.028 1.00 93.50 85 PRO A O 1
ATOM 703 N N . LEU A 1 86 ? -3.644 -4.963 21.874 1.00 93.56 86 LEU A N 1
ATOM 704 C CA . LEU A 1 86 ? -2.453 -5.586 21.333 1.00 93.56 86 LEU A CA 1
ATOM 705 C C . LEU A 1 86 ? -1.234 -4.697 21.579 1.00 93.56 86 LEU A C 1
ATOM 707 O O . LEU A 1 86 ? -1.249 -3.485 21.353 1.00 93.56 86 LEU A O 1
ATOM 711 N N . GLU A 1 87 ? -0.151 -5.333 22.013 1.00 93.69 87 GLU A N 1
ATOM 712 C CA . GLU A 1 87 ? 1.155 -4.691 22.048 1.00 93.69 87 GLU A CA 1
ATOM 713 C C . GLU A 1 87 ? 1.626 -4.379 20.615 1.00 93.69 87 GLU A C 1
ATOM 715 O O . GLU A 1 87 ? 1.281 -5.117 19.682 1.00 93.69 87 GLU A O 1
ATOM 720 N N . PRO A 1 88 ? 2.439 -3.325 20.421 1.00 92.50 88 PRO A N 1
ATOM 721 C CA . PRO A 1 88 ? 3.019 -3.002 19.123 1.00 92.50 88 PRO A CA 1
ATOM 722 C C . PRO A 1 88 ? 3.709 -4.215 18.484 1.00 92.50 88 PRO A C 1
ATOM 724 O O . PRO A 1 88 ? 4.592 -4.830 19.086 1.00 92.50 88 PRO A O 1
ATOM 727 N N . VAL A 1 89 ? 3.315 -4.552 17.252 1.00 92.06 89 VAL A N 1
ATOM 728 C CA . VAL A 1 89 ? 3.909 -5.675 16.506 1.00 92.06 89 VAL A CA 1
ATOM 729 C C . VAL A 1 89 ? 5.299 -5.300 15.999 1.00 92.06 89 VAL A C 1
ATOM 731 O O . VAL A 1 89 ? 6.209 -6.133 16.012 1.00 92.06 89 VAL A O 1
ATOM 734 N N . ARG A 1 90 ? 5.481 -4.042 15.583 1.00 90.31 90 ARG A N 1
ATOM 735 C CA . ARG A 1 90 ? 6.765 -3.494 15.139 1.00 90.31 90 ARG A CA 1
ATOM 736 C C . ARG A 1 90 ? 7.194 -2.322 16.019 1.00 90.31 90 ARG A C 1
ATOM 738 O O . ARG A 1 90 ? 6.337 -1.650 16.595 1.00 90.31 90 ARG A O 1
ATOM 745 N N . PRO A 1 91 ? 8.504 -2.032 16.115 1.00 90.06 91 PRO A N 1
ATOM 746 C CA . PRO A 1 91 ? 8.997 -0.893 16.887 1.00 90.06 91 PRO A CA 1
ATOM 747 C C . PRO A 1 91 ? 8.352 0.442 16.494 1.00 90.06 91 PRO A C 1
ATOM 749 O O . PRO A 1 91 ? 8.060 1.252 17.365 1.00 90.06 91 PRO A O 1
ATOM 752 N N . GLU A 1 92 ? 8.102 0.664 15.204 1.00 89.12 92 GLU A N 1
ATOM 753 C CA . GLU A 1 92 ? 7.447 1.858 14.663 1.00 89.12 92 GLU A CA 1
ATOM 754 C C . GLU A 1 92 ? 5.954 1.977 15.000 1.00 89.12 92 GLU A C 1
ATOM 756 O O . GLU A 1 92 ? 5.396 3.065 14.887 1.00 89.12 92 GLU A O 1
ATOM 761 N N . ASP A 1 93 ? 5.315 0.895 15.453 1.00 90.81 93 ASP A N 1
ATOM 762 C CA . ASP A 1 93 ? 3.901 0.897 15.840 1.00 90.81 93 ASP A CA 1
ATOM 763 C C . ASP A 1 93 ? 3.692 1.402 17.280 1.00 90.81 93 ASP A C 1
ATOM 765 O O . ASP A 1 93 ? 2.553 1.587 17.713 1.00 90.81 93 ASP A O 1
ATOM 769 N N . ALA A 1 94 ? 4.774 1.603 18.042 1.00 90.19 94 ALA A N 1
ATOM 770 C CA . ALA A 1 94 ? 4.698 2.053 19.424 1.00 90.19 94 ALA A CA 1
ATOM 771 C C . ALA A 1 94 ? 4.282 3.531 19.537 1.00 90.19 94 ALA A C 1
ATOM 773 O O . ALA A 1 94 ? 4.695 4.397 18.762 1.00 90.19 94 ALA A O 1
ATOM 774 N N . GLU A 1 95 ? 3.475 3.827 20.557 1.00 87.81 95 GLU A N 1
ATOM 775 C CA . GLU A 1 95 ? 2.969 5.174 20.819 1.00 87.81 95 GLU A CA 1
ATOM 776 C C . GLU A 1 95 ? 4.123 6.165 21.060 1.00 87.81 95 GLU A C 1
ATOM 778 O O . GLU A 1 95 ? 5.055 5.905 21.822 1.00 87.81 95 GLU A O 1
ATOM 783 N N . GLY A 1 96 ? 4.062 7.323 20.398 1.00 87.00 96 GLY A N 1
ATOM 784 C CA . GLY A 1 96 ? 5.055 8.390 20.545 1.00 87.00 96 GLY A CA 1
ATOM 785 C C . GLY A 1 96 ? 6.360 8.189 19.766 1.00 87.00 96 GLY A C 1
ATOM 786 O O . GLY A 1 96 ? 7.262 9.020 19.895 1.00 87.00 96 GLY A O 1
ATOM 787 N N . VAL A 1 97 ? 6.478 7.137 18.949 1.00 88.69 97 VAL A N 1
ATOM 788 C CA . VAL A 1 97 ? 7.640 6.954 18.072 1.00 88.69 97 VAL A CA 1
ATOM 789 C C . VAL A 1 97 ? 7.685 8.035 16.994 1.00 88.69 97 VAL A C 1
ATOM 791 O O . VAL A 1 97 ? 6.694 8.348 16.337 1.00 88.69 97 VAL A O 1
ATOM 794 N N . LEU A 1 98 ? 8.877 8.601 16.806 1.00 87.38 98 LEU A N 1
ATOM 795 C CA . LEU A 1 98 ? 9.176 9.532 15.726 1.00 87.38 98 LEU A CA 1
ATOM 796 C C . LEU A 1 98 ? 9.917 8.789 14.616 1.00 87.38 98 LEU A C 1
ATOM 798 O O . LEU A 1 98 ? 10.932 8.140 14.873 1.00 87.38 98 LEU A O 1
ATOM 802 N N . LEU A 1 99 ? 9.409 8.911 13.392 1.00 88.44 99 LEU A N 1
ATOM 803 C CA . LEU A 1 99 ? 9.994 8.314 12.197 1.00 88.44 99 LEU A CA 1
ATOM 804 C C . LEU A 1 99 ? 10.647 9.394 11.340 1.00 88.44 99 LEU A C 1
ATOM 806 O O . LEU A 1 99 ? 10.088 10.474 11.137 1.00 88.44 99 LEU A O 1
ATOM 810 N N . GLU A 1 100 ? 11.829 9.080 10.821 1.00 89.50 100 GLU A N 1
ATOM 811 C CA . GLU A 1 100 ? 12.461 9.893 9.788 1.00 89.50 100 GLU A CA 1
ATOM 812 C C . GLU A 1 100 ? 11.713 9.704 8.461 1.00 89.50 100 GLU A C 1
ATOM 814 O O . GLU A 1 100 ? 11.283 8.587 8.155 1.00 89.50 100 GLU A O 1
ATOM 819 N N . PRO A 1 101 ? 11.564 10.762 7.646 1.00 88.88 101 PRO A N 1
ATOM 820 C CA . PRO A 1 101 ? 10.883 10.651 6.368 1.00 88.88 101 PRO A CA 1
ATOM 821 C C . PRO A 1 101 ? 11.646 9.708 5.433 1.00 88.88 101 PRO A C 1
ATOM 823 O O . PRO A 1 101 ? 12.821 9.923 5.119 1.00 88.88 101 PRO A O 1
ATOM 826 N N . GLN A 1 102 ? 10.958 8.677 4.954 1.00 93.19 102 GLN A N 1
ATOM 827 C CA . GLN A 1 102 ? 11.470 7.781 3.930 1.00 93.19 102 GLN A CA 1
ATOM 828 C C . GLN A 1 102 ? 11.376 8.405 2.532 1.00 93.19 102 GLN A C 1
ATOM 830 O O . GLN A 1 102 ? 10.663 9.382 2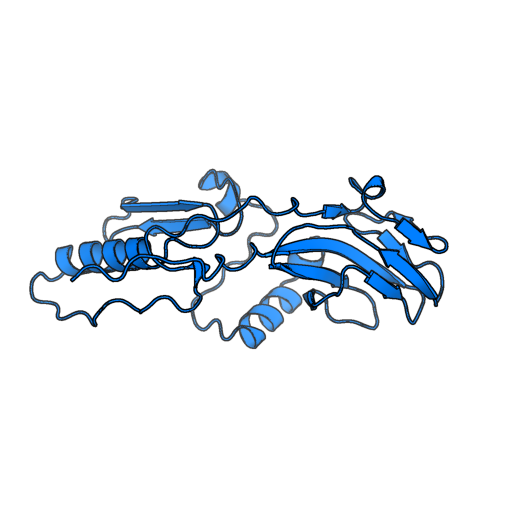.283 1.00 93.19 102 GLN A O 1
ATOM 835 N N . THR A 1 103 ? 12.112 7.819 1.593 1.00 96.12 103 THR A N 1
ATOM 836 C CA . THR A 1 103 ? 11.951 8.096 0.166 1.00 96.12 103 THR A CA 1
ATOM 837 C C . THR A 1 103 ? 10.512 7.800 -0.246 1.00 96.12 103 THR A C 1
ATOM 839 O O . THR A 1 103 ? 9.982 6.749 0.091 1.00 96.12 103 THR A O 1
ATOM 842 N N . ALA A 1 104 ? 9.876 8.722 -0.971 1.00 96.56 104 ALA A N 1
ATOM 843 C CA . ALA A 1 104 ? 8.539 8.490 -1.505 1.00 96.56 104 ALA A CA 1
ATOM 844 C C . ALA A 1 104 ? 8.554 7.321 -2.496 1.00 96.56 104 ALA A C 1
ATOM 846 O O . ALA A 1 104 ? 9.509 7.202 -3.275 1.00 96.56 104 ALA A O 1
ATOM 847 N N . ASP A 1 105 ? 7.487 6.526 -2.505 1.00 97.06 105 ASP A N 1
ATOM 848 C CA . ASP A 1 105 ? 7.281 5.457 -3.481 1.00 97.06 105 ASP A CA 1
ATOM 849 C C . ASP A 1 105 ? 7.493 5.964 -4.916 1.00 97.06 105 ASP A C 1
ATOM 851 O O . ASP A 1 105 ? 7.323 7.149 -5.215 1.00 97.06 105 ASP A O 1
ATOM 855 N N . VAL A 1 106 ? 7.921 5.064 -5.797 1.00 98.25 106 VAL A N 1
ATOM 856 C CA . VAL A 1 106 ? 8.143 5.336 -7.221 1.00 98.25 106 VAL A CA 1
ATOM 857 C C . VAL A 1 106 ? 7.010 4.702 -8.010 1.00 98.25 106 VAL A C 1
ATOM 859 O O . VAL A 1 106 ? 6.847 3.485 -7.954 1.00 98.25 106 VAL A O 1
ATOM 862 N N . ALA A 1 107 ? 6.271 5.495 -8.782 1.00 97.88 107 ALA A N 1
ATOM 863 C CA . ALA A 1 107 ? 5.252 5.015 -9.707 1.00 97.88 107 ALA A CA 1
ATOM 864 C C . ALA A 1 107 ? 5.748 5.069 -11.161 1.00 97.88 107 ALA A C 1
ATOM 866 O O . ALA A 1 107 ? 6.098 6.127 -11.690 1.00 97.88 107 ALA A O 1
ATOM 867 N N . LEU A 1 108 ? 5.755 3.921 -11.838 1.00 98.31 108 LEU A N 1
ATOM 868 C CA . LEU A 1 108 ? 6.177 3.810 -13.234 1.00 98.31 108 LEU A CA 1
ATOM 869 C C . LEU A 1 108 ? 4.970 3.789 -14.183 1.00 98.31 108 LEU A C 1
ATOM 871 O O . LEU A 1 108 ? 3.864 3.447 -13.774 1.00 98.31 108 LEU A O 1
ATOM 875 N N . PRO A 1 109 ? 5.151 4.203 -15.449 1.00 98.19 109 PRO A N 1
ATOM 876 C CA . PRO A 1 109 ? 6.382 4.738 -16.053 1.00 98.19 109 PRO A CA 1
ATOM 877 C C . PRO A 1 109 ? 6.667 6.217 -15.719 1.00 98.19 109 PRO A C 1
ATOM 879 O O . PRO A 1 109 ? 7.700 6.744 -16.130 1.00 98.19 109 PRO A O 1
ATOM 882 N N . ALA A 1 110 ? 5.770 6.892 -14.991 1.00 97.94 110 ALA A N 1
ATOM 883 C CA . ALA A 1 110 ? 5.795 8.344 -14.798 1.00 97.94 110 ALA A CA 1
ATOM 884 C C . ALA A 1 110 ? 7.071 8.878 -14.126 1.00 97.94 110 ALA A C 1
ATOM 886 O O . ALA A 1 110 ? 7.500 9.973 -14.469 1.00 97.94 110 ALA A O 1
ATOM 887 N N . GLU A 1 111 ? 7.663 8.110 -13.210 1.00 98.00 111 GLU A N 1
ATOM 888 C 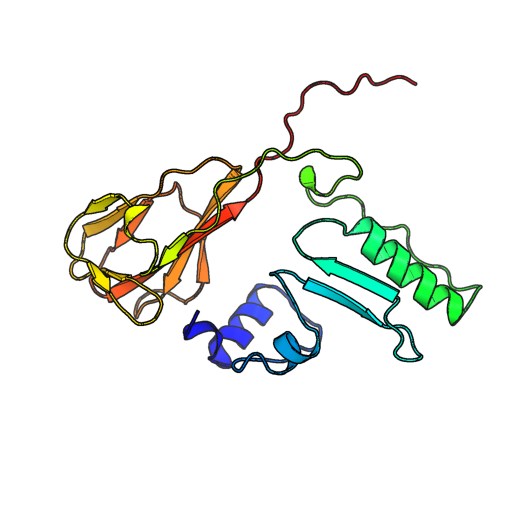CA . GLU A 1 111 ? 8.857 8.497 -12.446 1.00 98.00 111 GLU A CA 1
ATOM 889 C C . GLU A 1 111 ? 10.108 7.694 -12.843 1.00 98.00 111 GLU A C 1
ATOM 891 O O . GLU A 1 111 ? 11.013 7.461 -12.035 1.00 98.00 111 GLU A O 1
ATOM 896 N N . ARG A 1 112 ? 10.172 7.229 -14.097 1.00 96.88 112 ARG A N 1
ATOM 897 C CA . ARG A 1 112 ? 11.290 6.424 -14.625 1.00 96.88 112 ARG A CA 1
ATOM 898 C C . ARG A 1 112 ? 12.662 7.077 -14.450 1.00 96.88 112 ARG A C 1
ATOM 900 O O . ARG A 1 112 ? 13.664 6.379 -14.362 1.00 96.88 112 ARG A O 1
ATOM 907 N N . GLU A 1 113 ? 12.729 8.403 -14.398 1.00 97.31 113 GLU A N 1
ATOM 908 C CA . GLU A 1 113 ? 13.953 9.177 -14.187 1.00 97.31 113 GLU A CA 1
ATOM 909 C C . GLU A 1 113 ? 14.556 9.009 -12.787 1.00 97.31 113 GLU A C 1
ATOM 911 O O . GLU A 1 113 ? 15.717 9.360 -12.577 1.00 97.31 113 GLU A O 1
ATOM 916 N N . ARG A 1 114 ? 13.791 8.461 -11.834 1.00 98.12 114 ARG A N 1
ATOM 917 C CA . ARG A 1 114 ? 14.287 8.096 -10.500 1.00 98.12 114 ARG A CA 1
ATOM 918 C C . ARG A 1 114 ? 15.078 6.785 -10.508 1.00 98.12 114 ARG A C 1
ATOM 920 O O . ARG A 1 114 ? 15.648 6.430 -9.476 1.00 98.12 114 ARG A O 1
ATOM 927 N N . LEU A 1 115 ? 15.112 6.081 -11.643 1.00 98.56 115 LEU A N 1
ATOM 928 C CA . LEU A 1 115 ? 15.783 4.797 -11.806 1.00 98.56 115 LEU A CA 1
ATOM 929 C C . LEU A 1 115 ? 17.025 4.907 -12.692 1.00 98.56 115 LEU A C 1
ATOM 931 O O . LEU A 1 115 ? 17.052 5.613 -13.701 1.00 98.56 115 LEU A O 1
ATOM 935 N N . GLU A 1 116 ? 18.043 4.126 -12.347 1.00 98.56 116 GLU A N 1
ATOM 936 C CA . GLU A 1 116 ? 19.142 3.787 -13.244 1.00 98.56 116 GLU A CA 1
ATOM 937 C C . GLU A 1 116 ? 18.750 2.532 -14.031 1.00 98.56 116 GLU A C 1
ATOM 939 O O . GLU A 1 116 ? 18.577 1.459 -13.452 1.00 98.56 116 GLU A O 1
ATOM 944 N N . LEU A 1 117 ? 18.576 2.672 -15.349 1.00 98.50 117 LEU A N 1
ATOM 945 C CA . LEU A 1 117 ? 18.145 1.582 -16.224 1.00 98.50 117 LEU A CA 1
ATOM 946 C C . LEU A 1 117 ? 19.311 1.023 -17.041 1.00 98.50 117 LEU A C 1
ATOM 948 O O . LEU A 1 117 ? 20.123 1.759 -17.607 1.00 98.50 117 LEU A O 1
ATOM 952 N N . VAL A 1 118 ? 19.346 -0.300 -17.142 1.00 98.44 118 VAL A N 1
ATOM 953 C CA . VAL A 1 118 ? 20.251 -1.073 -17.989 1.00 98.44 118 VAL A CA 1
ATOM 954 C C . VAL A 1 118 ? 19.416 -1.819 -19.023 1.00 98.44 118 VAL A C 1
ATOM 956 O O . VAL A 1 118 ? 18.475 -2.525 -18.658 1.00 98.44 118 VAL A O 1
ATOM 959 N N . ARG A 1 119 ? 19.821 -1.699 -20.297 1.00 97.94 119 ARG A N 1
ATOM 960 C CA . ARG A 1 119 ? 19.093 -2.162 -21.497 1.00 97.94 119 ARG A CA 1
ATOM 961 C C . ARG A 1 119 ? 17.755 -1.452 -21.704 1.00 97.94 119 ARG A C 1
ATOM 963 O O . ARG A 1 119 ? 17.423 -0.501 -20.999 1.00 97.94 119 ARG A O 1
ATOM 970 N N . ASP A 1 120 ? 17.045 -1.886 -22.736 1.00 98.00 120 ASP A N 1
ATOM 971 C CA . ASP A 1 120 ? 15.795 -1.281 -23.154 1.00 98.00 120 ASP A CA 1
ATOM 972 C C . ASP A 1 120 ? 14.637 -1.753 -22.270 1.00 98.00 120 ASP A C 1
ATOM 974 O O . ASP A 1 120 ? 14.464 -2.944 -21.993 1.00 98.00 120 ASP A O 1
ATOM 978 N N . TRP A 1 121 ? 13.836 -0.777 -21.852 1.00 98.50 121 TRP A N 1
ATOM 979 C CA . TRP A 1 121 ? 12.587 -0.960 -21.130 1.00 98.50 121 TRP A CA 1
ATOM 980 C C . TRP A 1 121 ? 11.477 -0.237 -21.891 1.00 98.50 121 TRP A C 1
ATOM 982 O O . TRP A 1 121 ? 11.653 0.910 -22.316 1.00 98.50 121 TRP A O 1
ATOM 992 N N . ILE A 1 122 ? 10.355 -0.921 -22.087 1.00 98.25 122 ILE A N 1
ATOM 993 C CA . ILE A 1 122 ? 9.218 -0.442 -22.870 1.00 98.25 122 ILE A CA 1
ATOM 994 C C . ILE A 1 122 ? 8.134 0.038 -21.906 1.00 98.25 122 ILE A C 1
ATOM 996 O O . ILE A 1 122 ? 7.697 -0.717 -21.041 1.00 98.25 122 ILE A O 1
ATOM 1000 N N . ASP A 1 123 ? 7.694 1.286 -22.059 1.00 98.31 123 ASP A N 1
ATOM 1001 C CA . ASP A 1 123 ? 6.643 1.862 -21.218 1.00 98.31 123 ASP A CA 1
ATOM 1002 C C . ASP A 1 123 ? 5.291 1.190 -21.527 1.00 98.31 123 ASP A C 1
ATOM 1004 O O . ASP A 1 123 ? 4.848 1.139 -22.679 1.00 98.31 123 ASP A O 1
ATOM 1008 N N . GLY A 1 124 ? 4.649 0.669 -20.484 1.00 97.25 124 GLY A N 1
ATOM 1009 C CA . GLY A 1 124 ? 3.290 0.137 -20.489 1.00 97.25 124 GLY A CA 1
ATOM 1010 C C . GLY A 1 124 ? 2.274 1.136 -19.927 1.00 97.25 124 GLY A C 1
ATOM 1011 O O . GLY A 1 124 ? 2.531 2.337 -19.854 1.00 97.25 124 GLY A O 1
ATOM 1012 N N . GLU A 1 125 ? 1.102 0.636 -19.524 1.00 95.88 125 GLU A N 1
ATOM 1013 C CA . GLU A 1 125 ? 0.041 1.465 -18.925 1.00 95.88 125 GLU A CA 1
ATOM 1014 C C . GLU A 1 125 ? 0.463 2.035 -17.562 1.00 95.88 125 GLU A C 1
ATOM 1016 O O . GLU A 1 125 ? 0.348 3.236 -17.326 1.00 95.88 125 GLU A O 1
ATOM 1021 N N . ASP A 1 126 ? 0.969 1.169 -16.683 1.00 97.25 126 ASP A N 1
ATOM 1022 C CA . ASP A 1 126 ? 1.371 1.486 -15.310 1.00 97.25 126 ASP A CA 1
ATOM 1023 C C . ASP A 1 126 ? 2.648 0.747 -14.874 1.00 97.25 126 ASP A C 1
ATOM 1025 O O . ASP A 1 126 ? 2.901 0.531 -13.690 1.00 97.25 126 ASP A O 1
ATOM 1029 N N . TYR A 1 127 ? 3.460 0.356 -15.856 1.00 98.38 127 TYR A N 1
ATOM 1030 C CA . TYR A 1 127 ? 4.722 -0.351 -15.673 1.00 98.38 127 TYR A CA 1
ATOM 1031 C C . TYR A 1 127 ? 5.729 0.010 -16.764 1.00 98.38 127 TYR A C 1
ATOM 1033 O O . TYR A 1 127 ? 5.383 0.605 -17.784 1.00 98.38 127 TYR A O 1
ATOM 1041 N N . ILE A 1 128 ? 6.975 -0.408 -16.568 1.00 98.56 128 ILE A N 1
ATOM 1042 C CA . ILE A 1 128 ? 7.966 -0.583 -17.632 1.00 98.56 128 ILE A CA 1
ATOM 1043 C C . ILE A 1 128 ? 8.271 -2.076 -17.790 1.00 98.56 128 ILE A C 1
ATOM 1045 O O . ILE A 1 128 ? 8.330 -2.804 -16.802 1.00 98.56 128 ILE A O 1
ATOM 1049 N N . GLU A 1 129 ? 8.439 -2.548 -19.021 1.00 98.50 129 GLU A N 1
ATOM 1050 C CA . GLU A 1 129 ? 8.676 -3.960 -19.343 1.00 98.50 129 GLU A CA 1
ATOM 1051 C C . GLU A 1 129 ? 10.075 -4.171 -19.917 1.00 98.50 129 GLU A C 1
ATOM 1053 O O . GLU A 1 129 ? 10.481 -3.461 -20.838 1.00 98.50 129 GLU A O 1
ATOM 1058 N N . ALA A 1 130 ? 10.815 -5.144 -19.387 1.00 98.38 130 ALA A N 1
ATOM 1059 C CA . ALA A 1 130 ? 12.141 -5.483 -19.882 1.00 98.38 130 ALA A CA 1
ATOM 1060 C C . ALA A 1 130 ? 12.048 -6.078 -21.295 1.00 98.38 130 ALA A C 1
ATOM 1062 O O . ALA A 1 130 ? 11.391 -7.100 -21.502 1.00 98.38 130 ALA A O 1
ATOM 1063 N N . ALA A 1 131 ? 12.739 -5.468 -22.262 1.00 98.00 131 ALA A N 1
ATOM 1064 C CA . ALA A 1 131 ? 12.749 -5.953 -23.644 1.00 98.00 131 ALA A CA 1
ATOM 1065 C C . ALA A 1 131 ? 13.603 -7.220 -23.827 1.00 98.00 131 ALA A C 1
ATOM 1067 O O . ALA A 1 131 ? 13.354 -8.005 -24.740 1.00 98.00 131 ALA A O 1
ATOM 1068 N N . ASP A 1 132 ? 14.591 -7.426 -22.950 1.00 96.94 132 ASP A N 1
ATOM 1069 C CA . ASP A 1 132 ? 15.562 -8.516 -23.017 1.00 96.94 132 ASP A CA 1
ATOM 1070 C C . ASP A 1 132 ? 15.938 -9.027 -21.619 1.00 96.94 132 ASP A C 1
ATOM 1072 O O . ASP A 1 132 ? 16.007 -8.262 -20.653 1.00 96.94 132 ASP A O 1
ATOM 1076 N N . ALA A 1 133 ? 16.320 -10.305 -21.547 1.00 97.25 133 ALA A N 1
ATOM 1077 C CA . ALA A 1 133 ? 16.995 -10.891 -20.390 1.00 97.25 133 ALA A CA 1
ATOM 1078 C C . ALA A 1 133 ? 18.249 -10.087 -20.004 1.00 97.25 133 ALA A C 1
ATOM 1080 O O . ALA A 1 133 ? 19.061 -9.729 -20.861 1.00 97.25 133 ALA A O 1
ATOM 1081 N N . GLY A 1 134 ? 18.454 -9.841 -18.715 1.00 97.56 134 GLY A N 1
ATOM 1082 C CA . GLY A 1 134 ? 19.530 -9.018 -18.166 1.00 97.56 134 GLY A CA 1
ATOM 1083 C C . GLY A 1 134 ? 19.266 -7.511 -18.222 1.00 97.56 134 GLY A C 1
ATOM 1084 O O . GLY A 1 134 ? 20.208 -6.736 -18.035 1.00 97.56 134 GLY A O 1
ATOM 1085 N N . GLY A 1 135 ? 18.034 -7.082 -18.519 1.00 98.19 135 GLY A N 1
ATOM 1086 C CA . GLY A 1 135 ? 17.592 -5.719 -18.232 1.00 98.19 135 GLY A CA 1
ATOM 1087 C C . GLY A 1 135 ? 17.563 -5.493 -16.722 1.00 98.19 135 GLY A C 1
ATOM 1088 O O . GLY A 1 135 ? 17.133 -6.375 -15.983 1.00 98.19 135 GLY A O 1
ATOM 1089 N N . ALA A 1 136 ? 18.049 -4.346 -16.252 1.00 98.56 136 ALA A N 1
ATOM 1090 C CA . ALA A 1 136 ? 18.058 -4.034 -14.824 1.00 98.56 136 ALA A CA 1
ATOM 1091 C C . ALA A 1 136 ? 17.520 -2.631 -14.555 1.00 98.56 136 ALA A C 1
ATOM 1093 O O . ALA A 1 136 ? 17.687 -1.732 -15.380 1.00 98.56 136 ALA A O 1
ATOM 1094 N N . ALA A 1 137 ? 16.884 -2.467 -13.402 1.00 98.69 137 ALA A N 1
ATOM 1095 C CA . ALA A 1 137 ? 16.373 -1.201 -12.912 1.00 98.69 137 ALA A CA 1
ATOM 1096 C C . ALA A 1 137 ? 16.772 -1.036 -11.445 1.00 98.69 137 ALA A C 1
ATOM 1098 O O . ALA A 1 137 ? 16.399 -1.856 -10.604 1.00 98.69 137 ALA A O 1
ATOM 1099 N N . THR A 1 138 ? 17.532 0.018 -11.150 1.00 98.75 138 THR A N 1
ATOM 1100 C CA . THR A 1 138 ? 18.035 0.301 -9.803 1.00 98.75 138 THR A CA 1
ATOM 1101 C C . THR A 1 138 ? 17.484 1.622 -9.284 1.00 98.75 138 THR A C 1
ATOM 1103 O O . THR A 1 138 ? 17.581 2.649 -9.956 1.00 98.75 138 THR A O 1
ATOM 1106 N N . VAL A 1 139 ? 16.941 1.612 -8.068 1.00 98.50 139 VAL A N 1
ATOM 1107 C CA . VAL A 1 139 ? 16.499 2.798 -7.332 1.00 98.50 139 VAL A CA 1
ATOM 1108 C C . VAL A 1 139 ? 17.472 3.114 -6.201 1.00 98.50 139 VAL A C 1
ATOM 1110 O O . VAL A 1 139 ? 18.041 2.227 -5.569 1.00 98.50 139 VAL A O 1
ATOM 1113 N N . ARG A 1 140 ? 17.648 4.404 -5.912 1.00 97.44 140 ARG A N 1
ATOM 1114 C CA . ARG A 1 140 ? 18.301 4.857 -4.678 1.00 97.44 140 ARG A CA 1
ATOM 1115 C C . ARG A 1 140 ? 17.233 5.328 -3.704 1.00 97.44 140 ARG A C 1
ATOM 1117 O O . ARG A 1 140 ? 16.369 6.114 -4.090 1.00 97.44 140 ARG A O 1
ATOM 1124 N N . TRP A 1 141 ? 17.323 4.894 -2.452 1.00 97.00 141 TRP A N 1
ATOM 1125 C CA . TRP A 1 141 ? 16.364 5.261 -1.417 1.00 97.00 141 TRP A CA 1
ATOM 1126 C C . TRP A 1 141 ? 17.030 5.473 -0.057 1.00 97.00 141 TRP A C 1
ATOM 1128 O O . TRP A 1 141 ? 18.182 5.108 0.176 1.00 97.00 141 TRP A O 1
ATOM 1138 N N . SER A 1 142 ? 16.264 6.087 0.833 1.00 95.38 142 SER A N 1
ATOM 1139 C CA . SER A 1 142 ? 16.481 6.184 2.270 1.00 95.38 142 SER A CA 1
ATOM 1140 C C . SER A 1 142 ? 15.209 5.712 2.968 1.00 95.38 142 SER A C 1
ATOM 1142 O O . SER A 1 142 ? 14.116 6.145 2.604 1.00 95.38 142 SER A O 1
ATOM 1144 N N . GLY A 1 143 ? 15.333 4.835 3.955 1.00 92.75 143 GLY A N 1
ATOM 1145 C CA . GLY A 1 143 ? 14.203 4.217 4.642 1.00 92.75 143 GLY A CA 1
ATOM 1146 C C . GLY A 1 143 ? 14.638 2.912 5.296 1.00 92.75 143 GLY A C 1
ATOM 1147 O O . GLY A 1 143 ? 15.834 2.701 5.507 1.00 92.75 143 GLY A O 1
ATOM 1148 N N . GLY A 1 144 ? 13.669 2.060 5.608 1.00 93.44 144 GLY A N 1
ATOM 1149 C CA . GLY A 1 144 ? 13.904 0.678 5.996 1.00 93.44 144 GLY A CA 1
ATOM 1150 C C . GLY A 1 144 ? 14.140 -0.169 4.752 1.00 93.44 144 GLY A C 1
ATOM 1151 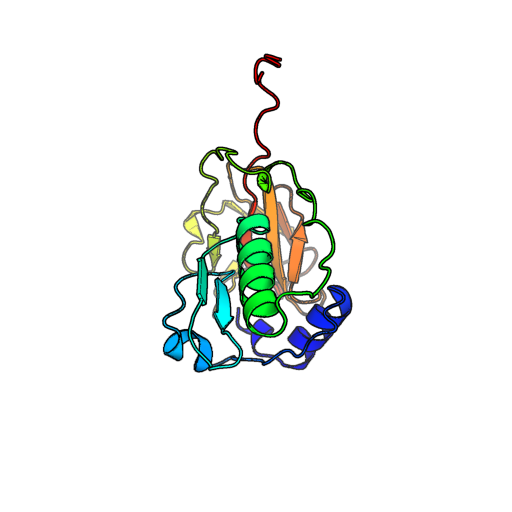O O . GLY A 1 144 ? 15.195 -0.115 4.119 1.00 93.44 144 GLY A O 1
ATOM 1152 N N . GLU A 1 145 ? 13.127 -0.931 4.384 1.00 94.94 145 GLU A N 1
ATOM 1153 C CA . GLU A 1 145 ? 13.154 -1.893 3.289 1.00 94.94 145 GLU A CA 1
ATOM 1154 C C . GLU A 1 145 ? 12.670 -1.262 1.980 1.00 94.94 145 GLU A C 1
ATOM 1156 O O . GLU A 1 145 ? 11.914 -0.285 1.980 1.00 94.94 145 GLU A O 1
ATOM 1161 N N . ALA A 1 146 ? 13.091 -1.849 0.859 1.00 97.56 146 ALA A N 1
ATOM 1162 C CA . ALA A 1 146 ? 12.581 -1.540 -0.467 1.00 97.56 146 ALA A CA 1
ATOM 1163 C C . ALA A 1 146 ? 11.856 -2.759 -1.044 1.00 97.56 146 ALA A C 1
ATOM 1165 O O . ALA A 1 146 ? 12.305 -3.897 -0.920 1.00 97.56 146 ALA A O 1
ATOM 1166 N N . TRP A 1 147 ? 10.739 -2.503 -1.711 1.00 98.25 147 TRP A N 1
ATOM 1167 C CA . TRP A 1 147 ? 9.872 -3.526 -2.277 1.00 98.25 147 TRP A CA 1
ATOM 1168 C C . TRP A 1 147 ? 9.580 -3.190 -3.735 1.00 98.25 147 TRP A C 1
ATOM 1170 O O . TRP A 1 147 ? 9.018 -2.141 -4.038 1.00 98.25 147 TRP A O 1
ATOM 1180 N N . ALA A 1 148 ? 9.964 -4.071 -4.653 1.00 98.56 148 ALA A N 1
ATOM 1181 C CA . ALA A 1 148 ? 9.646 -3.947 -6.066 1.00 98.56 148 ALA A CA 1
ATOM 1182 C C . ALA A 1 148 ? 8.232 -4.469 -6.342 1.00 98.56 148 ALA A C 1
ATOM 1184 O O . ALA A 1 148 ? 7.857 -5.557 -5.902 1.00 98.56 148 ALA A O 1
ATOM 1185 N N . VAL A 1 149 ? 7.455 -3.710 -7.111 1.00 98.44 149 VAL A N 1
ATOM 1186 C CA . VAL A 1 149 ? 6.124 -4.131 -7.556 1.00 98.44 149 VAL A CA 1
ATOM 1187 C C . VAL A 1 149 ? 6.270 -4.772 -8.931 1.00 98.44 149 VAL A C 1
ATOM 1189 O O . VAL A 1 149 ? 6.521 -4.076 -9.918 1.00 98.44 149 VAL A O 1
ATOM 1192 N N . LEU A 1 150 ? 6.128 -6.093 -9.000 1.00 98.19 150 LEU A N 1
ATOM 1193 C CA . LEU A 1 150 ? 6.421 -6.877 -10.199 1.00 98.19 150 LEU A CA 1
ATOM 1194 C C . LEU A 1 150 ? 5.182 -7.584 -10.737 1.00 98.19 150 LEU A C 1
ATOM 1196 O O . LEU A 1 150 ? 4.248 -7.888 -10.001 1.00 98.19 150 LEU A O 1
ATOM 1200 N N . SER A 1 151 ? 5.197 -7.858 -12.039 1.00 97.75 151 SER A N 1
ATOM 1201 C CA . SER A 1 151 ? 4.277 -8.778 -12.716 1.00 97.75 151 SER A CA 1
ATOM 1202 C C . SER A 1 151 ? 4.923 -9.296 -14.006 1.00 97.75 151 SER A C 1
ATOM 1204 O O . SER A 1 151 ? 5.941 -8.763 -14.448 1.00 97.75 151 SER A O 1
ATOM 1206 N N . GLY A 1 152 ? 4.332 -10.302 -14.639 1.00 95.81 152 GLY A N 1
ATOM 1207 C CA . GLY A 1 152 ? 4.780 -10.825 -15.929 1.00 95.81 152 GLY A CA 1
ATOM 1208 C C . GLY A 1 152 ? 4.324 -12.265 -16.113 1.00 95.81 152 GLY A C 1
ATOM 1209 O O . GLY A 1 152 ? 3.710 -12.843 -15.223 1.00 95.81 152 GLY A O 1
ATOM 1210 N N . ASP A 1 153 ? 4.647 -12.869 -17.252 1.00 91.81 153 ASP A N 1
ATOM 1211 C CA . ASP A 1 153 ? 4.192 -14.235 -17.554 1.00 91.81 153 ASP A CA 1
ATOM 1212 C C . ASP A 1 153 ? 4.834 -15.295 -16.637 1.00 91.81 153 ASP A C 1
ATOM 1214 O O . ASP A 1 153 ? 4.263 -16.362 -16.415 1.00 91.81 153 ASP A O 1
ATOM 1218 N N . ALA A 1 154 ? 6.023 -15.002 -16.097 1.00 92.75 154 ALA A N 1
ATOM 1219 C CA . ALA A 1 154 ? 6.810 -15.909 -15.260 1.00 92.75 154 ALA A CA 1
ATOM 1220 C C . ALA A 1 154 ? 6.766 -15.577 -13.755 1.00 92.75 154 ALA A C 1
ATOM 1222 O O . ALA A 1 154 ? 7.441 -16.241 -12.968 1.00 92.75 154 ALA A O 1
ATOM 1223 N N . ILE A 1 155 ? 6.009 -14.556 -13.341 1.00 94.31 155 ILE A N 1
ATOM 1224 C CA . ILE A 1 155 ? 5.982 -14.082 -11.953 1.00 94.31 155 ILE A CA 1
ATOM 1225 C C . ILE A 1 155 ? 4.569 -13.664 -11.546 1.00 94.31 155 ILE A C 1
ATOM 1227 O O . ILE A 1 155 ? 3.880 -12.951 -12.275 1.00 94.31 155 ILE A O 1
ATOM 1231 N N . GLU A 1 156 ? 4.135 -14.106 -10.366 1.00 93.94 156 GLU A N 1
ATOM 1232 C CA . GLU A 1 156 ? 2.850 -13.678 -9.812 1.00 93.94 156 GLU A CA 1
ATOM 1233 C C . GLU A 1 156 ? 2.870 -12.155 -9.582 1.00 93.94 156 GLU A C 1
ATOM 1235 O O . GLU A 1 156 ? 3.853 -11.622 -9.068 1.00 93.94 156 GLU A O 1
ATOM 1240 N N . PRO A 1 157 ? 1.814 -11.413 -9.939 1.00 96.25 157 PRO A N 1
ATOM 1241 C CA . PRO A 1 157 ? 1.767 -9.991 -9.642 1.00 96.25 157 PRO A CA 1
ATOM 1242 C C . PRO A 1 157 ? 1.813 -9.720 -8.131 1.00 96.25 157 PRO A C 1
ATOM 1244 O O . PRO A 1 157 ? 1.013 -10.268 -7.368 1.00 96.25 157 PRO A O 1
ATOM 1247 N N . GLY A 1 158 ? 2.719 -8.854 -7.674 1.00 95.38 158 GLY A N 1
ATOM 1248 C CA . GLY A 1 158 ? 2.857 -8.595 -6.242 1.00 95.38 158 GLY A CA 1
ATOM 1249 C C . GLY A 1 158 ? 4.045 -7.730 -5.835 1.00 95.38 158 GLY A C 1
ATOM 1250 O O . GLY A 1 158 ? 4.730 -7.139 -6.667 1.00 95.38 158 GLY A O 1
ATOM 1251 N N . LEU A 1 159 ? 4.249 -7.657 -4.517 1.00 95.56 159 LEU A N 1
ATOM 1252 C CA . LEU A 1 159 ? 5.386 -6.999 -3.876 1.00 95.56 159 LEU A CA 1
ATOM 1253 C C . LEU A 1 159 ? 6.480 -8.023 -3.586 1.00 95.56 159 LEU A C 1
ATOM 1255 O O . LEU A 1 159 ? 6.209 -9.076 -3.007 1.00 95.56 159 LEU A O 1
ATOM 1259 N N . TYR A 1 160 ? 7.704 -7.674 -3.959 1.00 97.12 160 TYR A N 1
ATOM 1260 C CA . TYR A 1 160 ? 8.894 -8.493 -3.791 1.00 97.12 160 TYR A CA 1
ATOM 1261 C C . TYR A 1 160 ? 9.966 -7.678 -3.083 1.00 97.12 160 TYR A C 1
ATOM 1263 O O . TYR A 1 160 ? 10.289 -6.578 -3.527 1.00 97.12 160 TYR A O 1
ATOM 1271 N N . GLU A 1 161 ? 10.509 -8.206 -1.990 1.00 97.19 161 GLU A N 1
ATOM 1272 C CA . GLU A 1 161 ? 11.622 -7.571 -1.285 1.00 97.19 161 GLU A CA 1
ATOM 1273 C C . GLU A 1 161 ? 12.797 -7.370 -2.254 1.00 97.19 161 GLU A C 1
ATOM 1275 O O . GLU A 1 161 ? 13.097 -8.236 -3.082 1.00 97.19 161 GLU A O 1
ATOM 1280 N N . SER A 1 162 ? 13.433 -6.205 -2.190 1.00 96.69 162 SER A N 1
ATOM 1281 C CA . SER A 1 162 ? 14.502 -5.813 -3.100 1.00 96.69 162 SER A CA 1
ATOM 1282 C C . SER A 1 162 ? 15.585 -5.048 -2.350 1.00 96.69 162 SER A C 1
ATOM 1284 O O . SER A 1 162 ? 15.319 -4.243 -1.463 1.00 96.69 162 SER A O 1
ATOM 1286 N N . ASP A 1 163 ? 16.829 -5.227 -2.780 1.00 96.81 163 ASP A N 1
ATOM 1287 C CA . ASP A 1 163 ? 17.966 -4.389 -2.390 1.00 96.81 163 ASP A CA 1
ATOM 1288 C C . ASP A 1 163 ? 18.024 -3.068 -3.189 1.00 96.81 163 ASP A C 1
ATOM 1290 O O . ASP A 1 163 ? 19.069 -2.423 -3.287 1.00 96.81 163 ASP A O 1
ATOM 1294 N N . GLY A 1 164 ? 16.897 -2.683 -3.792 1.00 97.50 164 GLY A N 1
ATOM 1295 C CA . GLY A 1 164 ? 16.755 -1.555 -4.701 1.00 97.50 164 GLY A CA 1
ATOM 1296 C C . GLY A 1 164 ? 17.130 -1.871 -6.143 1.00 97.50 164 GLY A C 1
ATOM 1297 O O . GLY A 1 164 ? 17.043 -0.972 -6.974 1.00 97.50 164 GLY A O 1
ATOM 1298 N N . THR A 1 165 ? 17.526 -3.102 -6.475 1.00 98.44 165 THR A N 1
ATOM 1299 C CA . THR A 1 165 ? 17.752 -3.527 -7.860 1.00 98.44 165 THR A CA 1
ATOM 1300 C C . THR A 1 165 ? 16.811 -4.657 -8.256 1.00 98.44 165 THR A C 1
ATOM 1302 O O . THR A 1 165 ? 16.631 -5.641 -7.544 1.00 98.44 165 THR A O 1
ATOM 1305 N N . VAL A 1 166 ? 16.228 -4.524 -9.445 1.00 98.44 166 VAL A N 1
ATOM 1306 C CA . VAL A 1 166 ? 15.478 -5.581 -10.127 1.00 98.44 166 VAL A CA 1
ATOM 1307 C C . VAL A 1 166 ? 16.234 -5.954 -11.390 1.00 98.44 166 VAL A C 1
ATOM 1309 O O . VAL A 1 166 ? 16.613 -5.073 -12.160 1.00 98.44 166 VAL A O 1
ATOM 1312 N N . VAL A 1 167 ? 16.435 -7.252 -11.615 1.00 98.12 167 VAL A N 1
ATOM 1313 C CA . VAL A 1 167 ? 17.029 -7.791 -12.843 1.00 98.12 167 VAL A CA 1
ATOM 1314 C C . VAL A 1 167 ? 16.026 -8.733 -13.492 1.00 98.12 167 VAL A C 1
ATOM 1316 O O . VAL A 1 167 ? 15.495 -9.626 -12.841 1.00 98.12 167 VAL A O 1
ATOM 1319 N N . ALA A 1 168 ? 15.756 -8.520 -14.774 1.00 97.81 168 ALA A N 1
ATOM 1320 C CA . ALA A 1 168 ? 14.910 -9.391 -15.567 1.00 97.81 168 ALA A CA 1
ATOM 1321 C C . ALA A 1 168 ? 15.702 -10.626 -16.004 1.00 97.81 168 ALA A C 1
ATOM 1323 O O . ALA A 1 168 ? 16.653 -10.498 -16.773 1.00 97.81 168 ALA A O 1
ATOM 1324 N N . ASP A 1 169 ? 15.316 -11.815 -15.544 1.00 96.50 169 ASP A N 1
ATOM 1325 C CA . ASP A 1 169 ? 15.916 -13.070 -16.020 1.00 96.50 169 ASP A CA 1
ATOM 1326 C C . ASP A 1 169 ? 15.542 -13.360 -17.483 1.00 96.50 169 ASP A C 1
ATOM 1328 O O . ASP A 1 169 ? 16.354 -13.885 -18.243 1.00 96.50 169 ASP A O 1
ATOM 1332 N N . ASP A 1 170 ? 14.348 -12.926 -17.891 1.00 95.75 170 ASP A N 1
ATOM 1333 C CA . ASP A 1 170 ? 13.756 -13.094 -19.216 1.00 95.75 170 ASP A CA 1
ATOM 1334 C C . ASP A 1 170 ? 13.093 -11.782 -19.683 1.00 95.75 170 ASP A C 1
ATOM 1336 O O . ASP A 1 170 ? 12.746 -10.932 -18.853 1.00 95.75 170 ASP A O 1
ATOM 1340 N N . PRO A 1 171 ? 12.891 -11.581 -21.001 1.00 96.88 171 PRO A N 1
ATOM 1341 C CA . PRO A 1 171 ? 12.048 -10.491 -21.488 1.00 96.88 171 PRO A CA 1
ATOM 1342 C C . PRO A 1 171 ? 10.609 -10.622 -20.965 1.00 96.88 171 PRO A C 1
ATOM 1344 O O . PRO A 1 171 ? 10.126 -11.724 -20.709 1.00 96.88 171 PRO A O 1
ATOM 1347 N N . GLY A 1 172 ? 9.903 -9.498 -20.848 1.00 97.50 172 GLY A N 1
ATOM 1348 C CA . GLY A 1 172 ? 8.506 -9.474 -20.402 1.00 97.50 172 GLY A CA 1
ATOM 1349 C C . GLY A 1 172 ? 8.311 -9.306 -18.891 1.00 97.50 172 GLY A C 1
ATOM 1350 O O . GLY A 1 172 ? 7.167 -9.233 -18.438 1.00 97.50 172 GLY A O 1
ATOM 1351 N N . LEU A 1 173 ? 9.388 -9.202 -18.098 1.00 98.38 173 LEU A N 1
ATOM 1352 C CA . LEU A 1 173 ? 9.276 -8.772 -16.701 1.00 98.38 173 LEU A CA 1
ATOM 1353 C C . LEU A 1 173 ? 8.788 -7.323 -16.650 1.00 98.38 173 LEU A C 1
ATOM 1355 O O . LEU A 1 173 ? 9.412 -6.433 -17.230 1.00 98.38 173 LEU A O 1
ATOM 1359 N N . ARG A 1 174 ? 7.709 -7.077 -15.910 1.00 98.62 174 ARG A N 1
ATOM 1360 C CA . ARG A 1 174 ? 7.118 -5.749 -15.732 1.00 98.62 174 ARG A CA 1
ATOM 1361 C C . ARG A 1 174 ? 7.399 -5.234 -14.331 1.00 98.62 174 ARG A C 1
ATOM 1363 O O . ARG A 1 174 ? 7.006 -5.867 -13.351 1.00 98.62 174 ARG A O 1
ATOM 1370 N N . LEU A 1 175 ? 8.017 -4.062 -14.251 1.00 98.69 175 LEU A N 1
ATOM 1371 C CA . LEU A 1 175 ? 8.230 -3.309 -13.021 1.00 98.69 175 LEU A CA 1
ATOM 1372 C C . LEU A 1 175 ? 7.247 -2.137 -12.979 1.00 98.69 175 LEU A C 1
ATOM 1374 O O . LEU A 1 175 ? 7.274 -1.265 -13.846 1.00 98.69 175 LEU A O 1
ATOM 1378 N N . HIS A 1 176 ? 6.389 -2.110 -11.965 1.00 98.62 176 HIS A N 1
ATOM 1379 C CA . HIS A 1 176 ? 5.386 -1.058 -11.760 1.00 98.62 176 HIS A CA 1
ATOM 1380 C C . HIS A 1 176 ? 5.887 0.072 -10.857 1.00 98.62 176 HIS A C 1
ATOM 1382 O O . HIS A 1 176 ? 5.338 1.174 -10.861 1.00 98.62 176 HIS A O 1
ATOM 1388 N N . GLY A 1 177 ? 6.922 -0.190 -10.062 1.00 98.44 177 GLY A N 1
ATOM 1389 C CA . GLY A 1 177 ? 7.418 0.773 -9.094 1.00 98.44 177 GLY A CA 1
ATOM 1390 C C . GLY A 1 177 ? 8.217 0.159 -7.958 1.00 98.44 177 GLY A C 1
ATOM 1391 O O . GLY A 1 177 ? 8.431 -1.053 -7.912 1.00 98.44 177 GLY A O 1
ATOM 1392 N N . PHE A 1 178 ? 8.608 1.025 -7.028 1.00 98.56 178 PHE A N 1
ATOM 1393 C CA . PHE A 1 178 ? 9.220 0.656 -5.756 1.00 98.56 178 PHE A CA 1
ATOM 1394 C C . PHE A 1 178 ? 8.436 1.284 -4.606 1.00 98.56 178 PHE A C 1
ATOM 1396 O O . PHE A 1 178 ? 8.052 2.449 -4.696 1.00 98.56 178 PHE A O 1
ATOM 1403 N N . GLN A 1 179 ? 8.227 0.518 -3.541 1.00 97.38 179 GLN A N 1
ATOM 1404 C CA . GLN A 1 179 ? 7.636 0.967 -2.283 1.00 97.38 179 GLN A CA 1
ATOM 1405 C C . GLN A 1 179 ? 8.670 0.877 -1.166 1.00 97.38 179 GLN A C 1
ATOM 1407 O O . GLN A 1 179 ? 9.540 0.002 -1.205 1.00 97.38 179 GLN A O 1
ATOM 1412 N N . PHE A 1 180 ? 8.583 1.769 -0.181 1.00 95.75 180 PHE A N 1
ATOM 1413 C CA . PHE A 1 180 ? 9.560 1.831 0.907 1.00 95.75 180 PHE A CA 1
ATOM 1414 C C . PHE A 1 180 ? 8.893 1.828 2.275 1.00 95.75 180 PHE A C 1
ATOM 1416 O O . PHE A 1 180 ? 7.905 2.527 2.500 1.00 95.75 180 PHE A O 1
ATOM 1423 N N . THR A 1 181 ? 9.479 1.093 3.217 1.00 92.44 181 THR A N 1
ATOM 1424 C CA . THR A 1 181 ? 9.063 1.148 4.623 1.00 92.44 181 THR A CA 1
ATOM 1425 C C . THR A 1 181 ? 9.850 2.232 5.369 1.00 92.44 181 THR A C 1
ATOM 1427 O O . THR A 1 181 ? 10.959 2.603 4.953 1.00 92.44 181 THR A O 1
ATOM 1430 N N . PRO A 1 182 ? 9.305 2.803 6.459 1.00 91.31 182 PRO A N 1
ATOM 1431 C CA . PRO A 1 182 ? 10.085 3.677 7.325 1.00 91.31 182 PRO A CA 1
ATOM 1432 C C . PRO A 1 182 ? 11.284 2.918 7.904 1.00 91.31 182 PRO A C 1
ATOM 1434 O O . PRO A 1 182 ? 11.231 1.711 8.135 1.00 91.31 182 PRO A O 1
ATOM 1437 N N . ALA A 1 183 ? 12.386 3.628 8.146 1.00 89.75 183 ALA A N 1
ATOM 1438 C CA . ALA A 1 183 ? 13.473 3.036 8.913 1.00 89.75 183 ALA A CA 1
ATOM 1439 C C . ALA A 1 183 ? 12.970 2.777 10.342 1.00 89.75 183 ALA A C 1
ATOM 1441 O O . ALA A 1 183 ? 12.350 3.680 10.917 1.00 89.75 183 ALA A O 1
ATOM 1442 N N . PRO A 1 184 ? 13.254 1.604 10.939 1.00 83.19 184 PRO A N 1
ATOM 1443 C CA . PRO A 1 184 ? 12.949 1.383 12.341 1.00 83.19 184 PRO A CA 1
ATOM 1444 C C . PRO A 1 184 ? 13.568 2.504 13.184 1.00 83.19 184 PRO A C 1
ATOM 1446 O O . PRO A 1 184 ? 14.697 2.929 12.892 1.00 83.19 184 PRO A O 1
ATOM 1449 N N . PRO A 1 185 ? 12.871 2.997 14.221 1.00 81.19 185 PRO A N 1
ATOM 1450 C CA . PRO A 1 185 ? 13.415 4.028 15.088 1.00 81.19 185 PRO A CA 1
ATOM 1451 C C . PRO A 1 185 ? 14.777 3.582 15.620 1.00 81.19 185 PRO A C 1
ATOM 1453 O O . PRO A 1 185 ? 14.954 2.441 16.059 1.00 81.19 185 PRO A O 1
ATOM 1456 N N . ALA A 1 186 ? 15.763 4.482 15.571 1.00 67.31 186 ALA A N 1
ATOM 1457 C CA . ALA A 1 186 ? 17.060 4.199 16.160 1.00 67.31 186 ALA A CA 1
ATOM 1458 C C . ALA A 1 186 ? 16.849 3.813 17.631 1.00 67.31 186 ALA A C 1
ATOM 1460 O O . ALA A 1 186 ? 16.168 4.524 18.372 1.00 67.31 186 ALA A O 1
ATOM 1461 N N . LEU A 1 187 ? 17.464 2.712 18.075 1.00 51.47 187 LEU A N 1
ATOM 1462 C CA . LEU A 1 187 ? 17.579 2.367 19.495 1.00 51.47 187 LEU A CA 1
ATOM 1463 C C . LEU A 1 187 ? 18.528 3.364 20.192 1.00 51.47 187 LEU A C 1
ATOM 1465 O O . LEU A 1 187 ? 19.553 2.991 20.756 1.00 51.47 187 LEU A O 1
ATOM 1469 N N . SER A 1 188 ? 18.251 4.660 20.105 1.00 42.56 188 SER A N 1
ATOM 1470 C CA . SER A 1 188 ? 19.009 5.716 20.755 1.00 42.56 188 SER A CA 1
ATOM 1471 C C . SER A 1 188 ? 18.222 6.214 21.959 1.00 42.56 188 SER A C 1
ATOM 1473 O O . SER A 1 188 ? 17.446 7.155 21.862 1.00 42.56 188 SER A O 1
ATOM 1475 N N . GLY A 1 189 ? 18.451 5.544 23.091 1.00 43.56 189 GLY A N 1
ATOM 1476 C CA . GLY A 1 189 ? 18.385 6.114 24.436 1.00 43.56 189 GLY A CA 1
ATOM 1477 C C . GLY A 1 189 ? 17.162 6.961 24.775 1.00 43.56 189 GLY A C 1
ATOM 1478 O O . GLY A 1 189 ? 17.290 8.168 24.963 1.00 43.56 189 GLY A O 1
ATOM 1479 N N . PHE A 1 190 ? 16.022 6.318 25.018 1.00 36.84 190 PHE A N 1
ATOM 1480 C CA . PHE A 1 190 ? 15.162 6.819 26.086 1.00 36.84 190 PHE A CA 1
ATOM 1481 C C . PHE A 1 190 ? 15.925 6.636 27.409 1.00 36.84 190 PHE A C 1
ATOM 1483 O O . PHE A 1 190 ? 16.422 5.532 27.663 1.00 36.84 190 PHE A O 1
ATOM 1490 N N . PRO A 1 191 ? 16.064 7.664 28.265 1.00 39.34 191 PRO A N 1
ATOM 1491 C CA . PRO A 1 191 ? 16.368 7.390 29.654 1.00 39.34 191 PRO A CA 1
ATOM 1492 C C . PRO A 1 191 ? 15.210 6.544 30.185 1.00 39.34 191 PRO A C 1
ATOM 1494 O O . PRO A 1 191 ? 14.059 6.973 30.166 1.00 39.34 191 PRO A O 1
ATOM 1497 N N . LEU A 1 192 ? 15.518 5.333 30.646 1.00 44.00 192 LEU A N 1
ATOM 1498 C CA . LEU A 1 192 ? 14.706 4.700 31.673 1.00 44.00 192 LEU A CA 1
ATOM 1499 C C . LEU A 1 192 ? 14.797 5.618 32.894 1.00 44.00 192 LEU A C 1
ATOM 1501 O O . LEU A 1 192 ? 15.764 5.532 33.651 1.00 44.00 192 LEU A O 1
ATOM 1505 N N . GLU A 1 193 ? 13.844 6.526 33.060 1.00 37.69 193 GLU A N 1
ATOM 1506 C CA . GLU A 1 193 ? 13.599 7.137 34.361 1.00 37.69 193 GLU A CA 1
ATOM 1507 C C . GLU A 1 193 ? 12.294 6.587 34.934 1.00 37.69 193 GLU A C 1
ATOM 1509 O O . GLU A 1 193 ? 11.28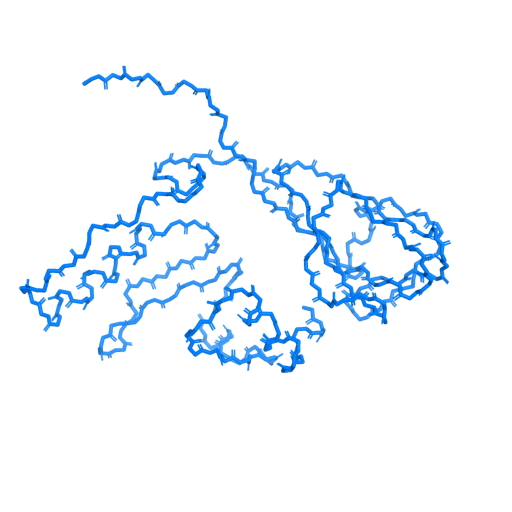6 6.455 34.240 1.00 37.69 193 GLU A O 1
ATOM 1514 N N . ALA A 1 194 ? 12.447 6.148 36.183 1.00 39.94 194 ALA A N 1
ATOM 1515 C CA . ALA A 1 194 ? 11.570 5.321 36.999 1.00 39.94 194 ALA A CA 1
ATOM 1516 C C . ALA A 1 194 ? 10.324 6.042 37.526 1.00 39.94 194 ALA A C 1
ATOM 1518 O O . ALA A 1 194 ? 10.348 7.289 37.631 1.00 39.94 194 ALA A O 1
#

Radius of gyration: 20.55 Å; chains: 1; bounding box: 46×27×61 Å

Sequence (194 aa):
YSFGREPEVAARAAERLEIDYPVVLDPDFAVWRQYGNKGWPGRYLFDRGGRLRYIHYGEGDYLDAERAIGEALHELDEDLELPHPLEPVRPEDAEGVLLEPQTADVALPAERERLELVRDWIDGEDYIEAADAGGAATVRWSGGEAWAVLSGDAIEPGLYESDGTVVADDPGLRLHGFQFTPAPPALSGFPLEA